Protein AF-A0A0D2DMT3-F1 (afdb_monomer_lite)

pLDDT: mean 87.07, std 17.33, range [39.84, 98.75]

Radius of gyration: 31.36 Å; chains: 1; bounding box: 71×50×66 Å

InterPro domains:
  IPR000701 Succinate dehydrogenase/fumarate reductase type B, transmembrane subunit [PF01127] (57-179)
  IPR014314 Succinate dehydrogenase, cytochrome b556 subunit [PTHR10978] (39-181)
  IPR014314 Succinate dehydrogenase, cytochrome b556 subunit [TIGR02970] (60-182)
  IPR014314 Succinate dehydrogenase, cytochrome b556 subunit [cd03499] (61-182)
  IPR018495 Succinate dehydrogenase, cytochrome b subunit, conserved site [PS01000] (61-85)
  IPR018495 Succinate dehydrogenase, cytochrome b subunit, conserved site [PS01001] (141-154)
  IPR034804 Fumarate reductase/succinate dehydrogenase, transmembrane subunit [G3DSA:1.20.1300.10] (43-183)
  IPR034804 Fumarate reductase/succinate dehydrogenase, transmembrane subunit [SSF81343] (56-181)

Secondary structure (DSSP, 8-state):
-----------------HHHHHHHHHHHHTT---PPPPP--PPP--HHHHHHHHHHHHHTSPPPP-TTTSPP-HHHHHHHHHHHHHHHHHHHHHHHHHHHHHHHHHT---SHHHHHHHHHTS-HHHHHHHHHHHHHHHHHHHHHHHHHHHHHTT-S-SHHHHHHHHHHHHHHHHHHHHHHHH-

Organism: NCBI:txid215243

Sequence (183 aa):
MTSLSCLPPLHHAPSLHGDDYLLLSERAHANLPCSPRPAATTTSMTPAAGDEILAAQRRHRPVAPHLSIYRPQITWYMSMFHRITGATLSVGVYAFGAAYLIAPMLGWHLESATLAASFASLPIFAKISLKTLAAYPFTYHCWNGIRHLVWDTGAAMTNKQVIVTGWTTIGLATVSALALVFM

Foldseek 3Di:
DDDPPPDDDPDDDDDDDPVVVVVVVVVVPPDDPPPPDPDPDDDDDDPVVVVVVVVVVVVPDDDDDDPVPDDDDLQVVLVVLLVVLVVVVVCVVVVLVVCVVCCVVVVHDPDPVVVVVVLVPDDPVVLLVVLLVVQLSVQLNVLVVVVVVCVVVVPQPDPVSSRVSSVVSNVRSVVRSVVSSVD

Structure (mmCIF, N/CA/C/O backbone):
data_AF-A0A0D2DMT3-F1
#
_entry.id   AF-A0A0D2DMT3-F1
#
loop_
_atom_site.group_PDB
_atom_site.id
_atom_site.type_symbol
_atom_site.label_atom_id
_atom_site.label_alt_id
_atom_site.label_comp_id
_atom_site.label_asym_id
_atom_site.label_entity_id
_atom_site.label_seq_id
_atom_site.pdbx_PDB_ins_code
_atom_site.Cartn_x
_atom_site.Cartn_y
_atom_site.Cartn_z
_atom_site.occupancy
_atom_site.B_iso_or_equiv
_atom_site.auth_seq_id
_atom_site.auth_comp_id
_atom_site.auth_asym_id
_atom_site.auth_atom_id
_atom_site.pdbx_PDB_model_num
ATOM 1 N N . MET A 1 1 ? -34.600 -20.159 14.397 1.00 41.81 1 MET A N 1
ATOM 2 C CA . MET A 1 1 ? -35.939 -19.544 14.489 1.00 41.81 1 MET A CA 1
ATOM 3 C C . MET A 1 1 ? -36.270 -19.415 15.961 1.00 41.81 1 MET A C 1
ATOM 5 O O . MET A 1 1 ? -36.724 -20.375 16.564 1.00 41.81 1 MET A O 1
ATOM 9 N N . THR A 1 2 ? -35.944 -18.275 16.560 1.00 42.12 2 THR A N 1
ATOM 10 C CA . THR A 1 2 ? -36.241 -17.996 17.968 1.00 42.12 2 THR A CA 1
ATOM 11 C C . THR A 1 2 ? -37.047 -16.711 17.991 1.00 42.12 2 THR A C 1
ATOM 13 O O . THR A 1 2 ? -36.629 -15.702 17.431 1.00 42.12 2 THR A O 1
ATOM 16 N N . SER A 1 3 ? -38.244 -16.841 18.547 1.00 39.84 3 SER A N 1
ATOM 17 C CA . SER A 1 3 ? -39.305 -15.853 18.707 1.00 39.84 3 SER A CA 1
ATOM 18 C C . SER A 1 3 ? -38.802 -14.434 19.022 1.00 39.84 3 SER A C 1
ATOM 20 O O . SER A 1 3 ? -38.267 -14.176 20.097 1.00 39.84 3 SER A O 1
ATOM 22 N N . LEU A 1 4 ? -39.004 -13.515 18.075 1.00 47.34 4 LEU A N 1
ATOM 23 C CA . LEU A 1 4 ? -38.896 -12.056 18.224 1.00 47.34 4 LEU A CA 1
ATOM 24 C C . LEU A 1 4 ? -40.283 -11.459 18.551 1.00 47.34 4 LEU A C 1
ATOM 26 O O . LEU A 1 4 ? -40.687 -10.455 17.975 1.00 47.34 4 LEU A O 1
ATOM 30 N N . SER A 1 5 ? -41.064 -12.095 19.425 1.00 48.34 5 SER A N 1
ATOM 31 C CA . SER A 1 5 ? -42.486 -11.745 19.598 1.00 48.34 5 SER A CA 1
ATOM 32 C C . SER A 1 5 ? -42.794 -10.682 20.661 1.00 48.34 5 SER A C 1
ATOM 34 O O . SER A 1 5 ? -43.965 -10.479 20.956 1.00 48.34 5 SER A O 1
ATOM 36 N N . CYS A 1 6 ? -41.808 -9.975 21.223 1.00 47.16 6 CYS A N 1
ATOM 37 C CA . CYS A 1 6 ? -42.068 -8.983 22.281 1.00 47.16 6 CYS A CA 1
ATOM 38 C C . CYS A 1 6 ? -41.445 -7.603 22.022 1.00 47.16 6 CYS A C 1
ATOM 40 O O . CYS A 1 6 ? -40.891 -7.005 22.941 1.00 47.16 6 CYS A O 1
ATOM 42 N N . LEU A 1 7 ? -41.539 -7.068 20.800 1.00 44.25 7 LEU A N 1
ATOM 43 C CA . LEU A 1 7 ? -41.494 -5.611 20.626 1.00 44.25 7 LEU A CA 1
ATOM 44 C C . LEU A 1 7 ? -42.853 -5.129 20.105 1.00 44.25 7 LEU A C 1
ATOM 46 O O . LEU A 1 7 ? -43.261 -5.565 19.027 1.00 44.25 7 LEU A O 1
ATOM 50 N N . PRO A 1 8 ? -43.568 -4.258 20.842 1.00 43.16 8 PRO A N 1
ATOM 51 C CA . PRO A 1 8 ? -44.788 -3.662 20.324 1.00 43.16 8 PRO A CA 1
ATOM 52 C C . PRO A 1 8 ? -44.451 -2.745 19.134 1.00 43.16 8 PRO A C 1
ATOM 54 O O . PRO A 1 8 ? -43.378 -2.132 19.111 1.00 43.16 8 PRO A O 1
ATOM 57 N N . PRO A 1 9 ? -45.340 -2.642 18.131 1.00 46.09 9 PRO A N 1
ATOM 58 C CA . PRO A 1 9 ? -45.128 -1.759 16.995 1.00 46.09 9 PRO A CA 1
ATOM 59 C C . PRO A 1 9 ? -45.158 -0.299 17.461 1.00 46.09 9 PRO A C 1
ATOM 61 O O . PRO A 1 9 ? -46.079 0.121 18.161 1.00 46.09 9 PRO A O 1
ATOM 64 N N . LEU A 1 10 ? -44.151 0.480 17.054 1.00 50.88 10 LEU A N 1
ATOM 65 C CA . LEU A 1 10 ? -44.095 1.931 17.244 1.00 50.88 10 LEU A CA 1
ATOM 66 C C . LEU A 1 10 ? -45.154 2.602 16.357 1.00 50.88 10 LEU A C 1
ATOM 68 O O . LEU A 1 10 ? -44.849 3.124 15.287 1.00 50.88 10 LEU A O 1
ATOM 72 N N . HIS A 1 11 ? -46.413 2.573 16.787 1.00 49.72 11 HIS A N 1
ATOM 73 C CA . HIS A 1 11 ? -47.417 3.505 16.291 1.00 49.72 11 HIS A CA 1
ATOM 74 C C . HIS A 1 11 ? -47.300 4.820 17.065 1.00 49.72 11 HIS A C 1
ATOM 76 O O . HIS A 1 11 ? -47.115 4.817 18.280 1.00 49.72 11 HIS A O 1
ATOM 82 N N . HIS A 1 12 ? -47.368 5.926 16.319 1.00 51.44 12 HIS A N 1
ATOM 83 C CA . HIS A 1 12 ? -47.364 7.314 16.783 1.00 51.44 12 HIS A CA 1
ATOM 84 C C . HIS A 1 12 ? -47.944 7.481 18.194 1.00 51.44 12 HIS A C 1
ATOM 86 O O . HIS A 1 12 ? -49.139 7.287 18.399 1.00 51.44 12 HIS A O 1
ATOM 92 N N . ALA A 1 13 ? -47.094 7.871 19.146 1.00 50.31 13 ALA A N 1
ATOM 93 C CA . ALA A 1 13 ? -47.520 8.214 20.494 1.00 50.31 13 ALA A CA 1
ATOM 94 C C . ALA A 1 13 ? -48.349 9.514 20.449 1.00 50.31 13 ALA A C 1
ATOM 96 O O . ALA A 1 13 ? -47.816 10.546 20.028 1.00 50.31 13 ALA A O 1
ATOM 97 N N . PRO A 1 14 ? -49.633 9.504 20.847 1.00 56.00 14 PRO A N 1
ATOM 98 C CA . PRO A 1 14 ? -50.363 10.740 21.087 1.00 56.00 14 PRO A CA 1
ATOM 99 C C . PRO A 1 14 ? -49.778 11.443 22.321 1.00 56.00 14 PRO A C 1
ATOM 101 O O . PRO A 1 14 ? -49.336 10.791 23.268 1.00 56.00 14 PRO A O 1
ATOM 104 N N . SER A 1 15 ? -49.751 12.779 22.312 1.00 60.00 15 SER A N 1
ATOM 105 C CA . SER A 1 15 ? -49.254 13.588 23.430 1.00 60.00 15 SER A CA 1
ATOM 106 C C . SER A 1 15 ? -50.220 13.511 24.618 1.00 60.00 15 SER A C 1
ATOM 108 O O . SER A 1 15 ? -51.117 14.343 24.753 1.00 60.00 15 SER A O 1
ATOM 110 N N . LEU A 1 16 ? -50.069 12.487 25.454 1.00 56.19 16 LEU A N 1
ATOM 111 C CA . LEU A 1 16 ? -50.825 12.339 26.697 1.00 56.19 16 LEU A CA 1
ATOM 112 C C . LEU A 1 16 ? -50.126 13.072 27.850 1.00 56.19 16 LEU A C 1
ATOM 114 O O . LEU A 1 16 ? -48.903 13.241 27.845 1.00 56.19 16 LEU A O 1
ATOM 118 N N . HIS A 1 17 ? -50.920 13.564 28.801 1.00 63.59 17 HIS A N 1
ATOM 119 C CA . HIS A 1 17 ? -50.466 14.319 29.970 1.00 63.59 17 HIS A CA 1
ATOM 120 C C . HIS A 1 17 ? -49.805 13.371 30.988 1.00 63.59 17 HIS A C 1
ATOM 122 O O . HIS A 1 17 ? -50.103 12.179 31.010 1.00 63.59 17 HIS A O 1
ATOM 128 N N . GLY A 1 18 ? -48.886 13.880 31.816 1.00 58.66 18 GLY A N 1
ATOM 129 C CA . GLY A 1 18 ? -48.026 13.075 32.704 1.00 58.66 18 GLY A CA 1
ATOM 130 C C . GLY A 1 18 ? -48.764 12.077 33.609 1.00 58.66 18 GLY A C 1
ATOM 131 O O . GLY A 1 18 ? -48.237 11.000 33.886 1.00 58.66 18 GLY A O 1
ATOM 132 N N . ASP A 1 19 ? -49.999 12.396 33.993 1.00 61.38 19 ASP A N 1
ATOM 133 C CA . ASP A 1 19 ? -50.818 11.584 34.898 1.00 61.38 19 ASP A CA 1
ATOM 134 C C . ASP A 1 19 ? -51.394 10.321 34.228 1.00 61.38 19 ASP A C 1
ATOM 136 O O . ASP A 1 19 ? -51.593 9.298 34.888 1.00 61.38 19 ASP A O 1
ATOM 140 N N . ASP A 1 20 ? -51.570 10.332 32.901 1.00 58.78 20 ASP A N 1
ATOM 141 C CA . ASP A 1 20 ? -52.062 9.172 32.145 1.00 58.78 20 ASP A CA 1
ATOM 142 C C . ASP A 1 20 ? -50.999 8.065 32.042 1.00 58.78 20 ASP A C 1
ATOM 144 O O . ASP A 1 20 ? -51.325 6.874 32.017 1.00 58.78 20 ASP A O 1
ATOM 148 N N . TYR A 1 21 ? -49.711 8.435 32.033 1.00 58.09 21 TYR A N 1
ATOM 149 C CA . TYR A 1 21 ? -48.604 7.473 32.003 1.00 58.09 21 TYR A CA 1
ATOM 150 C C . TYR A 1 21 ? -48.497 6.669 33.297 1.00 58.09 21 TYR A C 1
ATOM 152 O O . TYR A 1 21 ? -48.183 5.479 33.250 1.00 58.09 21 TYR A O 1
ATOM 160 N N . LEU A 1 22 ? -48.772 7.294 34.444 1.00 57.66 22 LEU A N 1
ATOM 161 C CA . LEU A 1 22 ? -48.737 6.619 35.742 1.00 57.66 22 LEU A CA 1
ATOM 162 C C . LEU A 1 22 ? -49.863 5.586 35.854 1.00 57.66 22 LEU A C 1
ATOM 164 O O . LEU A 1 22 ? -49.600 4.439 36.213 1.00 57.66 22 LEU A O 1
ATOM 168 N N . LEU A 1 23 ? -51.078 5.936 35.423 1.00 57.34 23 LEU A N 1
ATOM 169 C CA . LEU A 1 23 ? -52.218 5.013 35.442 1.00 57.34 23 LEU A CA 1
ATOM 170 C C . LEU A 1 23 ? -52.086 3.865 34.427 1.00 57.34 23 LEU A C 1
ATOM 172 O O . LEU A 1 23 ? -52.513 2.740 34.706 1.00 57.34 23 LEU A O 1
ATOM 176 N N . LEU A 1 24 ? -51.488 4.111 33.256 1.00 57.09 24 LEU A N 1
ATOM 177 C CA . LEU A 1 24 ? -51.194 3.060 32.273 1.00 57.09 24 LEU A CA 1
ATOM 178 C C . LEU A 1 24 ? -50.046 2.146 32.729 1.00 57.09 24 LEU A C 1
ATOM 180 O O . LEU A 1 24 ? -50.116 0.937 32.509 1.00 57.09 24 LEU A O 1
ATOM 184 N N . SER A 1 25 ? -49.039 2.698 33.410 1.00 57.28 25 SER A N 1
ATOM 185 C CA . SER A 1 25 ? -47.954 1.940 34.044 1.00 57.28 25 SER A CA 1
ATOM 186 C C . SER A 1 25 ? -48.487 1.017 35.148 1.00 57.28 25 SER A C 1
ATOM 188 O O . SER A 1 25 ? -48.267 -0.195 35.097 1.00 57.28 25 SER A O 1
ATOM 190 N N . GLU A 1 26 ? -49.290 1.533 36.086 1.00 54.41 26 GLU A N 1
ATOM 191 C CA . GLU A 1 26 ? -49.873 0.722 37.169 1.00 54.41 26 GLU A CA 1
ATOM 192 C C . GLU A 1 26 ? -50.773 -0.408 36.647 1.00 54.41 26 GLU A C 1
ATOM 194 O O . GLU A 1 26 ? -50.725 -1.531 37.156 1.00 54.41 26 GLU A O 1
ATOM 199 N N . ARG A 1 27 ? -51.547 -0.163 35.582 1.00 52.78 27 ARG A N 1
ATOM 200 C CA . ARG A 1 27 ? -52.404 -1.193 34.966 1.00 52.78 27 ARG A CA 1
ATOM 201 C C . ARG A 1 27 ? -51.627 -2.221 34.141 1.00 52.78 27 ARG A C 1
ATOM 203 O O . ARG A 1 27 ? -52.062 -3.370 34.066 1.00 52.78 27 ARG A O 1
ATOM 210 N N . ALA A 1 28 ? -50.489 -1.850 33.553 1.00 54.94 28 ALA A N 1
ATOM 211 C CA . ALA A 1 28 ? -49.643 -2.770 32.790 1.00 54.94 28 ALA A CA 1
ATOM 212 C C . ALA A 1 28 ? -48.850 -3.735 33.691 1.00 54.94 28 ALA A C 1
ATOM 214 O O . ALA A 1 28 ? -48.587 -4.871 33.294 1.00 54.94 28 ALA A O 1
ATOM 215 N N . HIS A 1 29 ? -48.510 -3.321 34.914 1.00 52.75 29 HIS A N 1
ATOM 216 C CA . HIS A 1 29 ? -47.759 -4.151 35.860 1.00 52.75 29 HIS A CA 1
ATOM 217 C C . HIS A 1 29 ? -48.632 -5.081 36.718 1.00 52.75 29 HIS A C 1
ATOM 219 O O . HIS A 1 29 ? -48.124 -6.080 37.226 1.00 52.75 29 HIS A O 1
ATOM 225 N N . ALA A 1 30 ? -49.936 -4.814 36.843 1.00 56.84 30 ALA A N 1
ATOM 226 C CA . ALA A 1 30 ? -50.829 -5.585 37.713 1.00 56.84 30 ALA A CA 1
ATOM 227 C C . ALA A 1 30 ? -51.198 -6.993 37.192 1.00 56.84 30 ALA A C 1
ATOM 229 O O . ALA A 1 30 ? -51.668 -7.814 37.973 1.00 56.84 30 ALA A O 1
ATOM 230 N N . ASN A 1 31 ? -50.989 -7.296 35.902 1.00 55.22 31 ASN A N 1
ATOM 231 C CA . ASN A 1 31 ? -51.505 -8.523 35.268 1.00 55.22 31 ASN A CA 1
ATOM 232 C C . ASN A 1 31 ? -50.498 -9.272 34.380 1.00 55.22 31 ASN A C 1
ATOM 234 O O . ASN A 1 31 ? -50.903 -10.090 33.554 1.00 55.22 31 ASN A O 1
ATOM 238 N N . LEU A 1 32 ? -49.192 -9.038 34.523 1.00 62.69 32 LEU A N 1
ATOM 239 C CA . LEU A 1 32 ? -48.206 -9.888 33.854 1.00 62.69 32 LEU A CA 1
ATOM 240 C C . LEU A 1 32 ? -48.035 -11.173 34.677 1.00 62.69 32 LEU A C 1
ATOM 242 O O . LEU A 1 32 ? -47.477 -11.102 35.774 1.00 62.69 32 LEU A O 1
ATOM 246 N N . PRO A 1 33 ? -48.493 -12.349 34.200 1.00 61.25 33 PRO A N 1
ATOM 247 C CA . PRO A 1 33 ? -48.205 -13.592 34.892 1.00 61.25 33 PRO A CA 1
ATOM 248 C C . PRO A 1 33 ? -46.686 -13.755 34.941 1.00 61.25 33 PRO A C 1
ATOM 250 O O . PRO A 1 33 ? -46.023 -13.890 33.910 1.00 61.25 33 PRO A O 1
ATOM 253 N N . CYS A 1 34 ? -46.121 -13.720 36.148 1.00 61.53 34 CYS A N 1
ATOM 254 C CA . CYS A 1 34 ? -44.750 -14.141 36.384 1.00 61.53 34 CYS A CA 1
ATOM 255 C C . CYS A 1 34 ? -44.695 -15.632 36.048 1.00 61.53 34 CYS A C 1
ATOM 257 O O . CYS A 1 34 ? -45.046 -16.474 36.872 1.00 61.53 34 CYS A O 1
ATOM 259 N N . SER A 1 35 ? -44.349 -15.964 34.803 1.00 67.44 35 SER A N 1
ATOM 260 C CA . SER A 1 35 ? -44.135 -17.351 34.408 1.00 67.44 35 SER A CA 1
ATOM 261 C C . SER A 1 35 ? -43.009 -17.888 35.290 1.00 67.44 35 SER A C 1
ATOM 263 O O . SER A 1 35 ? -41.890 -17.368 35.189 1.00 67.44 35 SER A O 1
ATOM 265 N N . PRO A 1 36 ? -43.254 -18.892 36.153 1.00 64.38 36 PRO A N 1
ATOM 266 C CA . PRO A 1 36 ? -42.197 -19.467 36.963 1.00 64.38 36 PRO A CA 1
ATOM 267 C C . PRO A 1 36 ? -41.127 -19.980 36.006 1.00 64.38 36 PRO A C 1
ATOM 269 O O . PRO A 1 36 ? -41.390 -20.810 35.133 1.00 64.38 36 PRO A O 1
ATOM 272 N N . ARG A 1 37 ? -39.922 -19.414 36.108 1.00 65.19 37 ARG A N 1
ATOM 273 C CA . ARG A 1 37 ? -38.776 -19.895 35.343 1.00 65.19 37 ARG A CA 1
ATOM 274 C C . ARG A 1 37 ? -38.575 -21.352 35.776 1.00 65.19 37 ARG A C 1
ATOM 276 O O . ARG A 1 37 ? -38.425 -21.570 36.980 1.00 65.19 37 ARG A O 1
ATOM 283 N N . PRO A 1 38 ? -38.609 -22.339 34.861 1.00 69.75 38 PRO A N 1
ATOM 284 C CA . PRO A 1 38 ? -38.388 -23.725 35.240 1.00 69.75 38 PRO A CA 1
ATOM 285 C C . PRO A 1 38 ? -37.076 -23.805 36.016 1.00 69.75 38 PRO A C 1
ATOM 287 O O . PRO A 1 38 ? -36.069 -23.239 35.576 1.00 69.75 38 PRO A O 1
ATOM 290 N N . ALA A 1 39 ? -37.102 -24.440 37.188 1.00 71.75 39 ALA A N 1
ATOM 291 C CA . ALA A 1 39 ? -35.897 -24.649 37.972 1.00 71.75 39 ALA A CA 1
ATOM 292 C C . ALA A 1 39 ? -34.877 -25.367 37.081 1.00 71.75 39 ALA A C 1
ATOM 294 O O . ALA A 1 39 ? -35.171 -26.425 36.526 1.00 71.75 39 ALA A O 1
ATOM 295 N N . ALA A 1 40 ? -33.709 -24.754 36.883 1.00 74.00 40 ALA A N 1
ATOM 296 C CA . ALA A 1 40 ? -32.668 -25.331 36.051 1.00 74.00 40 ALA A CA 1
ATOM 297 C C . ALA A 1 40 ? -32.185 -26.630 36.708 1.00 74.00 40 ALA A C 1
ATOM 299 O O . ALA A 1 40 ? -31.488 -26.599 37.720 1.00 74.00 40 ALA A O 1
ATOM 300 N N . THR A 1 41 ? -32.590 -27.773 36.158 1.00 77.56 41 THR A N 1
ATOM 301 C CA . THR A 1 41 ? -32.113 -29.081 36.604 1.00 77.56 41 THR A CA 1
ATOM 302 C C . THR A 1 41 ? -30.650 -29.221 36.202 1.00 77.56 41 THR A C 1
ATOM 304 O O . THR A 1 41 ? -30.328 -29.284 35.016 1.00 77.56 41 THR A O 1
ATOM 307 N N . THR A 1 42 ? -29.752 -29.241 37.183 1.00 74.81 42 THR A N 1
ATOM 308 C CA . THR A 1 42 ? -28.329 -29.484 36.954 1.00 74.81 42 THR A CA 1
ATOM 309 C C . THR A 1 42 ? -28.057 -30.980 37.044 1.00 74.81 42 THR A C 1
ATOM 311 O O . THR A 1 42 ? -28.304 -31.621 38.063 1.00 74.81 42 THR A O 1
ATOM 314 N N . THR A 1 43 ? -27.557 -31.566 35.960 1.00 78.50 43 THR A N 1
ATOM 315 C CA . THR A 1 43 ? -27.050 -32.942 35.968 1.00 78.50 43 THR A CA 1
ATOM 316 C C . THR A 1 43 ? -25.551 -32.896 36.235 1.00 78.50 43 THR A C 1
ATOM 318 O O . THR A 1 43 ? -24.827 -32.171 35.554 1.00 78.50 43 THR A O 1
ATOM 321 N N . SER A 1 44 ? -25.061 -33.652 37.220 1.00 81.62 44 SER A N 1
ATOM 322 C CA . SER A 1 44 ? -23.619 -33.814 37.422 1.00 81.62 44 SER A CA 1
ATOM 323 C C . SER A 1 44 ? -23.032 -34.596 36.247 1.00 81.62 44 SER A C 1
ATOM 325 O O . SER A 1 44 ? -23.439 -35.730 35.996 1.00 81.62 44 SER A O 1
ATOM 327 N N . MET A 1 45 ? -22.081 -34.003 35.533 1.00 83.81 45 MET A N 1
ATOM 328 C CA . MET A 1 45 ? -21.392 -34.626 34.400 1.00 83.81 45 MET A CA 1
ATOM 329 C C . MET A 1 45 ? -19.885 -34.542 34.627 1.00 83.81 45 MET A C 1
ATOM 331 O O . MET A 1 45 ? -19.402 -33.658 35.335 1.00 83.81 45 MET A O 1
ATOM 335 N N . THR A 1 46 ? -19.127 -35.438 34.002 1.00 92.31 46 THR A N 1
ATOM 336 C CA . THR A 1 46 ? -17.666 -35.308 33.961 1.00 92.31 46 THR A CA 1
ATOM 337 C C . THR A 1 46 ? -17.272 -34.043 33.184 1.00 92.31 46 THR A C 1
ATOM 339 O O . THR A 1 46 ? -17.939 -33.747 32.188 1.00 92.31 46 THR A O 1
ATOM 342 N N . PRO A 1 47 ? -16.177 -33.347 33.541 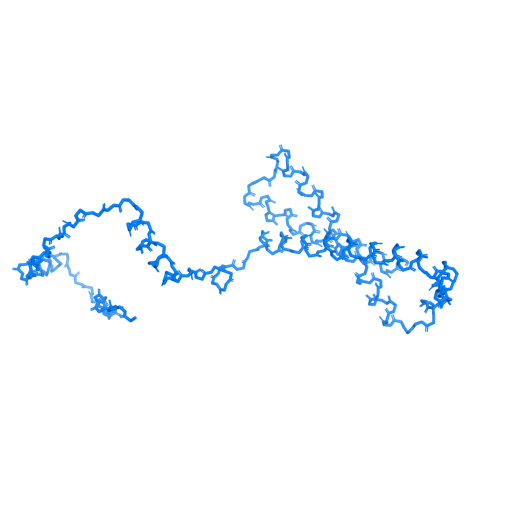1.00 90.25 47 PRO A N 1
ATOM 343 C CA . PRO A 1 47 ? -15.727 -32.146 32.829 1.00 90.25 47 PRO A CA 1
ATOM 344 C C . PRO A 1 47 ? -15.602 -32.334 31.307 1.00 90.25 47 PRO A C 1
ATOM 346 O O . PRO A 1 47 ? -16.085 -31.503 30.546 1.00 90.25 47 PRO A O 1
ATOM 349 N N . ALA A 1 48 ? -15.079 -33.485 30.866 1.00 92.00 48 ALA A N 1
ATOM 350 C CA . ALA A 1 48 ? -14.921 -33.814 29.447 1.00 92.00 48 ALA A CA 1
ATOM 351 C C . ALA A 1 48 ? -16.254 -33.846 28.670 1.00 92.00 48 ALA A C 1
ATOM 353 O O . ALA A 1 48 ? -16.343 -33.318 27.564 1.00 92.00 48 ALA A O 1
ATOM 354 N N . ALA A 1 49 ? -17.309 -34.413 29.263 1.00 89.69 49 ALA A N 1
ATOM 355 C CA . ALA A 1 49 ? -18.646 -34.438 28.662 1.00 89.69 49 ALA A CA 1
ATOM 356 C C . ALA A 1 49 ? -19.267 -33.031 28.582 1.00 89.69 49 ALA A C 1
ATOM 358 O O . ALA A 1 49 ? -19.951 -32.698 27.614 1.00 89.69 49 ALA A O 1
ATOM 359 N N . GLY A 1 50 ? -18.999 -32.180 29.579 1.00 90.00 50 GLY A N 1
ATOM 360 C CA . GLY A 1 50 ? -19.395 -30.771 29.544 1.00 90.00 50 GLY A CA 1
ATOM 361 C C . GLY A 1 50 ? -18.720 -30.010 28.400 1.00 90.00 50 GLY A C 1
ATOM 362 O O . GLY A 1 50 ? -19.388 -29.279 27.664 1.00 90.00 50 GLY A O 1
ATOM 363 N N . ASP A 1 51 ? -17.420 -30.223 28.198 1.00 93.44 51 ASP A N 1
ATOM 364 C CA . ASP A 1 51 ? -16.654 -29.574 27.130 1.00 93.44 51 ASP A CA 1
ATOM 365 C C . ASP A 1 51 ? -17.141 -29.963 25.732 1.00 93.44 51 ASP A C 1
ATOM 367 O O . ASP A 1 51 ? -17.233 -29.101 24.850 1.00 93.44 51 ASP A O 1
ATOM 371 N N . GLU A 1 52 ? -17.519 -31.227 25.533 1.00 94.44 52 GLU A N 1
ATOM 372 C CA . GLU A 1 52 ? -18.092 -31.707 24.274 1.00 94.44 52 GLU A CA 1
ATOM 373 C C . GLU A 1 52 ? -19.416 -31.000 23.943 1.00 94.44 52 GLU A C 1
ATOM 375 O O . GLU A 1 52 ? -19.600 -30.509 22.824 1.00 94.44 52 GLU A O 1
ATOM 380 N N . ILE A 1 53 ? -20.307 -30.855 24.929 1.00 91.56 53 ILE A N 1
ATOM 381 C CA . ILE A 1 53 ? -21.580 -30.135 24.771 1.00 91.56 53 ILE A CA 1
ATOM 382 C C . ILE A 1 53 ? -21.322 -28.665 24.433 1.00 91.56 53 ILE A C 1
ATOM 384 O O . ILE A 1 53 ? -21.934 -28.117 23.511 1.00 91.56 53 ILE A O 1
ATOM 388 N N . LEU A 1 54 ? -20.394 -28.014 25.137 1.00 92.81 54 LEU A N 1
ATOM 389 C CA . LEU A 1 54 ? -20.043 -26.621 24.866 1.00 92.81 54 LEU A CA 1
ATOM 390 C C . LEU A 1 54 ? -19.426 -26.458 23.471 1.00 92.81 54 LEU A C 1
ATOM 392 O O . LEU A 1 54 ? -19.724 -25.483 22.777 1.00 92.81 54 LEU A O 1
ATOM 396 N N . ALA A 1 55 ? -18.590 -27.398 23.026 1.00 94.69 55 ALA A N 1
ATOM 397 C CA . ALA A 1 55 ? -18.042 -27.407 21.674 1.00 94.69 55 ALA A CA 1
ATOM 398 C C . ALA A 1 55 ? -19.148 -27.576 20.619 1.00 94.69 55 ALA A C 1
ATOM 400 O O . ALA A 1 55 ? -19.185 -26.806 19.656 1.00 94.69 55 ALA A O 1
ATOM 401 N N . ALA A 1 56 ? -20.085 -28.506 20.827 1.00 94.50 56 ALA A N 1
ATOM 402 C CA . ALA A 1 56 ? -21.241 -28.699 19.953 1.00 94.50 56 ALA A CA 1
ATOM 403 C C . ALA A 1 56 ? -22.102 -27.427 19.868 1.00 94.50 56 ALA A C 1
ATOM 405 O O . ALA A 1 56 ? -22.431 -26.966 18.776 1.00 94.50 56 ALA A O 1
ATOM 406 N N . GLN A 1 57 ? -22.377 -26.781 21.003 1.00 95.06 57 GLN A N 1
ATOM 407 C CA . GLN A 1 57 ? -23.113 -25.517 21.047 1.00 95.06 57 GLN A CA 1
ATOM 408 C C . GLN A 1 57 ? -22.373 -24.375 20.338 1.00 95.06 57 GLN A C 1
ATOM 410 O O . GLN A 1 57 ? -23.008 -23.585 19.639 1.00 95.06 57 GLN A O 1
ATOM 415 N N . ARG A 1 58 ? -21.043 -24.267 20.485 1.00 95.06 58 ARG A N 1
ATOM 416 C CA . ARG A 1 58 ? -20.236 -23.221 19.824 1.00 95.06 58 ARG A CA 1
ATOM 417 C C . ARG A 1 58 ? -20.279 -23.332 18.299 1.00 95.06 58 ARG A C 1
ATOM 419 O O . ARG A 1 58 ? -20.302 -22.294 17.647 1.00 95.06 58 ARG A O 1
ATOM 426 N N . ARG A 1 59 ? -20.370 -24.544 17.735 1.00 93.69 59 ARG A N 1
ATOM 427 C CA . ARG A 1 59 ? -20.507 -24.746 16.276 1.00 93.69 59 ARG A CA 1
ATOM 428 C C . ARG A 1 59 ? -21.814 -24.186 15.707 1.00 93.69 59 ARG A C 1
ATOM 430 O O . ARG A 1 59 ? -21.846 -23.797 14.547 1.00 93.69 59 ARG A O 1
ATOM 437 N N . HIS A 1 60 ? -22.876 -24.130 16.511 1.00 95.75 60 HIS A N 1
ATOM 438 C CA . HIS A 1 60 ? -24.181 -23.608 16.091 1.00 95.75 60 HIS A CA 1
ATOM 439 C C . HIS A 1 60 ? -24.357 -22.105 16.341 1.00 95.75 60 HIS A C 1
ATOM 441 O O . HIS A 1 60 ? -25.389 -21.544 15.968 1.00 95.75 60 HIS A O 1
ATOM 447 N N . ARG A 1 61 ? -23.385 -21.432 16.972 1.00 95.69 61 ARG A N 1
ATOM 448 C CA . ARG A 1 61 ? -23.463 -19.985 17.192 1.00 95.69 61 ARG A CA 1
ATOM 449 C C . ARG A 1 61 ? -23.109 -19.254 15.895 1.00 95.69 61 ARG A C 1
ATOM 451 O O . ARG A 1 61 ? -21.987 -19.412 15.416 1.00 95.69 61 ARG A O 1
ATOM 458 N N . PRO A 1 62 ? -24.020 -18.443 15.331 1.00 95.56 62 PRO A N 1
ATOM 459 C CA . PRO A 1 62 ? -23.689 -17.650 14.160 1.00 95.56 62 PRO A CA 1
ATOM 460 C C . PRO A 1 62 ? -22.651 -16.587 14.527 1.00 95.56 62 PRO A C 1
ATOM 462 O O . PRO A 1 62 ? -22.694 -15.998 15.610 1.00 95.56 62 PRO A O 1
ATOM 465 N N . VAL A 1 63 ? -21.730 -16.321 13.604 1.00 95.00 63 VAL A N 1
ATOM 466 C CA . VAL A 1 63 ? -20.818 -15.181 13.709 1.00 95.00 63 VAL A CA 1
ATOM 467 C C . VAL A 1 63 ? -21.612 -13.921 13.381 1.00 95.00 63 VAL A C 1
ATOM 469 O O . VAL A 1 63 ? -22.280 -13.857 12.348 1.00 95.00 63 VAL A O 1
ATOM 472 N N . ALA A 1 64 ? -21.570 -12.924 14.267 1.00 96.31 64 ALA A N 1
ATOM 473 C CA . ALA A 1 64 ? -22.216 -11.645 14.006 1.00 96.31 64 ALA A CA 1
ATOM 474 C C . ALA A 1 64 ? -21.614 -10.996 12.743 1.00 96.31 64 ALA A C 1
ATOM 476 O O . ALA A 1 64 ? -20.393 -11.049 12.556 1.00 96.31 64 ALA A O 1
ATOM 477 N N . PRO A 1 65 ? -22.432 -10.375 11.874 1.00 96.62 65 PRO A N 1
ATOM 478 C CA . PRO A 1 65 ? -21.911 -9.688 10.701 1.00 96.62 65 PRO A CA 1
ATOM 479 C C . PRO A 1 65 ? -20.984 -8.545 11.136 1.00 96.62 65 PRO A C 1
ATOM 481 O O . PRO A 1 65 ? -21.282 -7.824 12.085 1.00 96.62 65 PRO A O 1
ATOM 484 N N . HIS A 1 66 ? -19.854 -8.379 10.448 1.00 95.19 66 HIS A N 1
ATOM 485 C CA . HIS A 1 66 ? -18.858 -7.351 10.767 1.00 95.19 66 HIS A CA 1
ATOM 486 C C . HIS A 1 66 ? -18.602 -6.446 9.559 1.00 95.19 66 HIS A C 1
ATOM 488 O O . HIS A 1 66 ? -19.122 -5.339 9.504 1.00 95.19 66 HIS A O 1
ATOM 494 N N . LEU A 1 67 ? -17.877 -6.918 8.541 1.00 95.25 67 LEU A N 1
ATOM 495 C CA . LEU A 1 67 ? -17.484 -6.097 7.387 1.00 95.25 67 LEU A CA 1
ATOM 496 C C . LEU A 1 67 ? -18.677 -5.670 6.525 1.00 95.25 67 LEU A C 1
ATOM 498 O O . LEU A 1 67 ? -18.644 -4.596 5.938 1.00 95.25 67 LEU A O 1
ATOM 502 N N . SER A 1 68 ? -19.733 -6.486 6.470 1.00 96.12 68 SER A N 1
ATOM 503 C CA . SER A 1 68 ? -20.927 -6.205 5.667 1.00 96.12 68 SER A CA 1
ATOM 504 C C . SER A 1 68 ? -21.823 -5.111 6.249 1.00 96.12 68 SER A C 1
ATOM 506 O O . SER A 1 68 ? -22.617 -4.536 5.513 1.00 96.12 68 SER A O 1
ATOM 508 N N . ILE A 1 69 ? -21.713 -4.822 7.550 1.00 97.62 69 ILE A N 1
ATOM 509 C CA . ILE A 1 69 ? -22.559 -3.834 8.237 1.00 97.62 69 ILE A CA 1
ATOM 510 C C . ILE A 1 69 ? -21.769 -2.657 8.817 1.00 97.62 69 ILE A C 1
ATOM 512 O O . ILE A 1 69 ? -22.364 -1.671 9.252 1.00 97.62 69 ILE A O 1
ATOM 516 N N . TYR A 1 70 ? -20.436 -2.744 8.864 1.00 96.75 70 TYR A N 1
ATOM 517 C CA . TYR A 1 70 ? -19.614 -1.701 9.466 1.00 96.75 70 TYR A CA 1
ATOM 518 C C . TYR A 1 70 ? -19.585 -0.447 8.592 1.00 96.75 70 TYR A C 1
ATOM 520 O O . TYR A 1 70 ? -19.431 -0.511 7.372 1.00 96.75 70 TYR A O 1
ATOM 528 N N . ARG A 1 71 ? -19.682 0.727 9.225 1.00 97.38 71 ARG A N 1
ATOM 529 C CA . ARG A 1 71 ? -19.658 2.006 8.512 1.00 97.38 71 ARG A CA 1
ATOM 530 C C . ARG A 1 71 ? -18.314 2.192 7.781 1.00 97.38 71 ARG A C 1
ATOM 532 O O . ARG A 1 71 ? -17.258 2.106 8.416 1.00 97.38 71 ARG A O 1
ATOM 539 N N . PRO A 1 72 ? -18.327 2.538 6.484 1.00 96.50 72 PRO A N 1
ATOM 540 C CA . PRO A 1 72 ? -17.139 2.979 5.762 1.00 96.50 72 PRO A CA 1
ATOM 541 C C . PRO A 1 72 ? -16.404 4.122 6.475 1.00 96.50 72 PRO A C 1
ATOM 543 O O . PRO A 1 72 ? -16.987 5.177 6.733 1.00 96.50 72 PRO A O 1
ATOM 546 N N . GLN A 1 73 ? -15.126 3.918 6.800 1.00 96.69 73 GLN A N 1
ATOM 547 C CA . GLN A 1 73 ? -14.263 4.921 7.431 1.00 96.69 73 GLN A CA 1
ATOM 548 C C . GLN A 1 73 ? -12.874 4.886 6.797 1.00 96.69 73 GLN A C 1
ATOM 550 O O . GLN A 1 73 ? -12.339 3.816 6.508 1.00 96.69 73 GLN A O 1
ATOM 555 N N . ILE A 1 74 ? -12.261 6.060 6.640 1.00 96.44 74 ILE A N 1
ATOM 556 C CA . ILE A 1 74 ? -10.922 6.198 6.050 1.00 96.44 74 ILE A CA 1
ATOM 557 C C . ILE A 1 74 ? -9.857 5.370 6.788 1.00 96.44 74 ILE A C 1
ATOM 559 O O . ILE A 1 74 ? -8.923 4.874 6.168 1.00 96.44 74 ILE A O 1
ATOM 563 N N . THR A 1 75 ? -10.022 5.167 8.095 1.00 95.38 75 THR A N 1
ATOM 564 C CA . THR A 1 75 ? -9.105 4.416 8.963 1.00 95.38 75 THR A CA 1
ATOM 565 C C . THR A 1 75 ? -8.877 2.989 8.473 1.00 95.38 75 THR A C 1
ATOM 567 O O . THR A 1 75 ? -7.752 2.622 8.127 1.00 95.38 75 THR A O 1
ATOM 570 N N . TRP A 1 76 ? -9.939 2.185 8.406 1.00 96.06 76 TRP A N 1
ATOM 571 C CA . TRP A 1 76 ? -9.818 0.773 8.060 1.00 96.06 76 TRP A CA 1
ATOM 572 C C . TRP A 1 76 ? -9.625 0.560 6.558 1.00 96.06 76 TRP A C 1
ATOM 574 O O . TRP A 1 76 ? -8.858 -0.326 6.190 1.00 96.06 76 TRP A O 1
ATOM 584 N N . TYR A 1 77 ? -10.213 1.398 5.692 1.00 97.44 77 TYR A N 1
ATOM 585 C CA . TYR A 1 77 ? -9.957 1.321 4.247 1.00 97.44 77 TYR A CA 1
ATOM 586 C C . TYR A 1 77 ? -8.483 1.548 3.929 1.00 97.44 77 TYR A C 1
ATOM 588 O O . TYR A 1 77 ? -7.883 0.749 3.216 1.00 97.44 77 TYR A O 1
ATOM 596 N N . MET A 1 78 ? -7.873 2.595 4.494 1.00 97.88 78 MET A N 1
ATOM 597 C CA . MET A 1 78 ? -6.447 2.836 4.284 1.00 97.88 78 MET A CA 1
ATOM 598 C C . MET A 1 78 ? -5.587 1.708 4.855 1.00 97.88 78 MET A C 1
ATOM 600 O O . MET A 1 78 ? -4.627 1.290 4.219 1.00 97.88 78 MET A O 1
ATOM 604 N N . SER A 1 79 ? -5.951 1.155 6.014 1.00 97.75 79 SER A N 1
ATOM 605 C CA . SER A 1 79 ? -5.245 -0.012 6.551 1.00 97.75 79 SER A CA 1
ATOM 606 C C . SER A 1 79 ? -5.315 -1.215 5.600 1.00 97.75 79 SER A C 1
ATOM 608 O O . SER A 1 79 ? -4.293 -1.854 5.344 1.00 97.75 79 SER A O 1
ATOM 610 N N . MET A 1 80 ? -6.487 -1.503 5.018 1.00 98.06 80 MET A N 1
ATOM 611 C CA . MET A 1 80 ? -6.627 -2.576 4.028 1.00 98.06 80 MET A CA 1
ATOM 612 C C . MET A 1 80 ? -5.802 -2.301 2.773 1.00 98.06 80 MET A C 1
ATOM 614 O O . MET A 1 80 ? -5.062 -3.181 2.335 1.00 98.06 80 MET A O 1
ATOM 618 N N . PHE A 1 81 ? -5.867 -1.085 2.227 1.00 98.25 81 PHE A N 1
ATOM 619 C CA . PHE A 1 81 ? -5.068 -0.724 1.060 1.00 98.25 81 PHE A CA 1
ATOM 620 C C . PHE A 1 81 ? -3.572 -0.817 1.341 1.00 98.25 81 PHE A C 1
ATOM 622 O O . PHE A 1 81 ? -2.851 -1.308 0.486 1.00 98.25 81 PHE A O 1
ATOM 629 N N . HIS A 1 82 ? -3.096 -0.450 2.532 1.00 98.56 82 HIS A N 1
ATOM 630 C CA . HIS A 1 82 ? -1.677 -0.571 2.877 1.00 98.56 82 HIS A CA 1
ATOM 631 C C . HIS A 1 82 ? -1.194 -2.025 2.850 1.00 98.56 82 HIS A C 1
ATOM 633 O O . HIS A 1 82 ? -0.102 -2.305 2.352 1.00 98.56 82 HIS A O 1
ATOM 639 N N . ARG A 1 83 ? -2.037 -2.958 3.313 1.00 98.56 83 ARG A N 1
ATOM 640 C CA . ARG A 1 83 ? -1.770 -4.401 3.228 1.00 98.56 83 ARG A CA 1
ATOM 641 C C . ARG A 1 83 ? -1.787 -4.892 1.784 1.00 98.56 83 ARG A C 1
ATOM 643 O O . ARG A 1 83 ? -0.880 -5.612 1.383 1.00 98.56 83 ARG A O 1
ATOM 650 N N . ILE A 1 84 ? -2.793 -4.493 1.004 1.00 98.56 84 ILE A N 1
ATOM 651 C CA . ILE A 1 84 ? -2.934 -4.904 -0.399 1.00 98.56 84 ILE A CA 1
ATOM 652 C C . ILE A 1 84 ? -1.760 -4.384 -1.231 1.00 98.56 84 ILE A C 1
ATOM 654 O O . ILE A 1 84 ? -1.156 -5.159 -1.970 1.00 98.56 84 ILE A O 1
ATOM 658 N N . THR A 1 85 ? -1.398 -3.105 -1.102 1.00 98.56 85 THR A N 1
ATOM 659 C CA . THR A 1 85 ? -0.263 -2.537 -1.838 1.00 98.56 85 THR A CA 1
ATOM 660 C C . THR A 1 85 ? 1.052 -3.155 -1.389 1.00 98.56 85 THR A C 1
ATOM 662 O O . THR A 1 85 ? 1.855 -3.500 -2.247 1.00 98.56 85 THR A O 1
ATOM 665 N N . GLY A 1 86 ? 1.241 -3.394 -0.087 1.00 98.44 86 GLY A N 1
ATOM 666 C CA . GLY A 1 86 ? 2.420 -4.094 0.430 1.00 98.44 86 GLY A CA 1
ATOM 667 C C . GLY A 1 86 ? 2.565 -5.489 -0.172 1.00 98.44 86 GLY A C 1
ATOM 668 O O . GLY A 1 86 ? 3.590 -5.794 -0.773 1.00 98.44 86 GLY A O 1
ATOM 669 N N . ALA A 1 87 ? 1.506 -6.302 -0.112 1.00 98.50 87 ALA A N 1
ATOM 670 C CA . ALA A 1 87 ? 1.498 -7.639 -0.703 1.00 98.50 87 ALA A CA 1
ATOM 671 C C . ALA A 1 87 ? 1.727 -7.607 -2.222 1.00 98.50 87 ALA A C 1
ATOM 673 O O . ALA A 1 87 ? 2.517 -8.392 -2.738 1.00 98.50 87 ALA A O 1
ATOM 674 N N . THR A 1 88 ? 1.081 -6.680 -2.934 1.00 97.62 88 THR A N 1
ATOM 675 C CA . THR A 1 88 ? 1.226 -6.531 -4.392 1.00 97.62 88 THR A CA 1
ATOM 676 C C . THR A 1 88 ? 2.666 -6.187 -4.775 1.00 97.62 88 THR A C 1
ATOM 678 O O . THR A 1 88 ? 3.224 -6.804 -5.680 1.00 97.62 88 THR A O 1
ATOM 681 N N . LEU A 1 89 ? 3.291 -5.242 -4.065 1.00 98.06 89 LEU A N 1
ATOM 682 C CA . LEU A 1 89 ? 4.684 -4.853 -4.294 1.00 98.06 89 LEU A CA 1
ATOM 683 C C . LEU A 1 89 ? 5.644 -6.000 -3.968 1.00 98.06 89 LEU A C 1
ATOM 685 O O . LEU A 1 89 ? 6.534 -6.288 -4.767 1.00 98.06 89 LEU A O 1
ATOM 689 N N . SER A 1 90 ? 5.443 -6.694 -2.843 1.00 98.25 90 SER A N 1
ATOM 690 C CA . SER A 1 90 ? 6.250 -7.864 -2.481 1.00 98.25 90 SER A CA 1
ATOM 691 C C . SER A 1 90 ? 6.151 -8.961 -3.538 1.00 98.25 90 SER A C 1
ATOM 693 O O . SER A 1 90 ? 7.181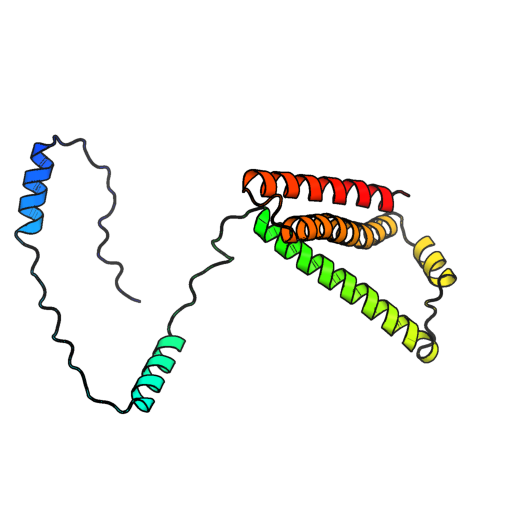 -9.451 -3.997 1.00 98.25 90 SER A O 1
ATOM 695 N N . VAL A 1 91 ? 4.937 -9.314 -3.973 1.00 98.00 91 VAL A N 1
ATOM 696 C CA . VAL A 1 91 ? 4.732 -10.298 -5.047 1.00 98.00 91 VAL A CA 1
ATOM 697 C C . VAL A 1 91 ? 5.430 -9.847 -6.324 1.00 98.00 91 VAL A C 1
ATOM 699 O O . VAL A 1 91 ? 6.119 -10.657 -6.930 1.00 98.00 91 VAL A O 1
ATOM 702 N N . GLY A 1 92 ? 5.322 -8.572 -6.708 1.00 96.69 92 GLY A N 1
ATOM 703 C CA . GLY A 1 92 ? 6.006 -8.036 -7.886 1.00 96.69 92 GLY A CA 1
ATOM 704 C C . GLY A 1 92 ? 7.526 -8.210 -7.826 1.00 96.69 92 GLY A C 1
ATOM 705 O O . GLY A 1 92 ? 8.120 -8.727 -8.772 1.00 96.69 92 GLY A O 1
ATOM 706 N N . VAL A 1 93 ? 8.152 -7.848 -6.702 1.00 96.88 93 VAL A N 1
ATOM 707 C CA . VAL A 1 93 ? 9.606 -7.982 -6.507 1.00 96.88 93 VAL A CA 1
ATOM 708 C C . VAL A 1 93 ? 10.039 -9.448 -6.527 1.00 96.88 93 VAL A C 1
ATOM 710 O O . VAL A 1 93 ? 10.977 -9.797 -7.245 1.00 96.88 93 VAL A O 1
ATOM 713 N N . TYR A 1 94 ? 9.353 -10.321 -5.785 1.00 98.19 94 TYR A N 1
ATOM 714 C CA . TYR A 1 94 ? 9.710 -11.741 -5.730 1.00 98.19 94 TYR A CA 1
ATOM 715 C C . TYR A 1 94 ? 9.455 -12.460 -7.054 1.00 98.19 94 TYR A C 1
ATOM 717 O O . TYR A 1 94 ? 10.295 -13.247 -7.485 1.00 98.19 94 TYR A O 1
ATOM 725 N N . ALA A 1 95 ? 8.335 -12.176 -7.721 1.00 97.19 95 ALA A N 1
ATOM 726 C CA . ALA A 1 95 ? 8.017 -12.762 -9.017 1.00 97.19 95 ALA A CA 1
ATOM 727 C C . ALA A 1 95 ? 9.027 -12.327 -10.081 1.00 97.19 95 ALA A C 1
ATOM 729 O O . ALA A 1 95 ? 9.531 -13.176 -10.811 1.00 97.19 95 ALA A O 1
ATOM 730 N N . PHE A 1 96 ? 9.372 -11.035 -10.139 1.00 95.81 96 PHE A N 1
ATOM 731 C CA . PHE A 1 96 ? 10.388 -10.548 -11.069 1.00 95.81 96 PHE A CA 1
ATOM 732 C C . PHE A 1 96 ? 11.762 -11.159 -10.775 1.00 95.81 96 PHE A C 1
ATOM 734 O O . PHE A 1 96 ? 12.413 -11.647 -11.693 1.00 95.81 96 PHE A O 1
ATOM 741 N N . GLY A 1 97 ? 12.181 -11.206 -9.506 1.00 96.50 97 GLY A N 1
ATOM 742 C CA . GLY A 1 97 ? 13.456 -11.813 -9.116 1.00 96.50 97 GLY A CA 1
ATOM 743 C C . GLY A 1 97 ? 13.542 -13.303 -9.460 1.00 96.50 97 GLY A C 1
ATOM 744 O O . GLY A 1 97 ? 14.545 -13.754 -10.012 1.00 96.50 97 GLY A O 1
ATOM 745 N N . ALA A 1 98 ? 12.476 -14.064 -9.201 1.00 97.06 98 ALA A N 1
ATOM 746 C CA . ALA A 1 98 ? 12.405 -15.479 -9.558 1.00 97.06 98 ALA A CA 1
ATOM 747 C C . ALA A 1 98 ? 12.382 -15.690 -11.081 1.00 97.06 98 ALA A C 1
ATOM 749 O O . ALA A 1 98 ? 13.095 -16.554 -11.592 1.00 97.06 98 ALA A O 1
ATOM 750 N N . ALA A 1 99 ? 11.610 -14.883 -11.814 1.00 96.31 99 ALA A N 1
ATOM 751 C CA . ALA A 1 99 ? 11.566 -14.938 -13.272 1.00 96.31 99 ALA A CA 1
ATOM 752 C C . ALA A 1 99 ? 12.935 -14.614 -13.882 1.00 96.31 99 ALA A C 1
ATOM 754 O O . ALA A 1 99 ? 13.380 -15.328 -14.775 1.00 96.31 99 ALA A O 1
ATOM 755 N N . TYR A 1 100 ? 13.627 -13.599 -13.361 1.00 95.69 100 TYR A N 1
ATOM 756 C CA . TYR A 1 100 ? 14.973 -13.227 -13.795 1.00 95.69 100 TYR A CA 1
ATOM 757 C C . TYR A 1 100 ? 15.986 -14.354 -13.560 1.00 95.69 100 TYR A C 1
ATOM 759 O O . TYR A 1 100 ? 16.813 -14.626 -14.426 1.00 95.69 100 TYR A O 1
ATOM 767 N N . LEU A 1 101 ? 15.894 -15.057 -12.427 1.00 95.75 101 LEU A N 1
ATOM 768 C CA . LEU A 1 101 ? 16.776 -16.185 -12.113 1.00 95.75 101 LEU A CA 1
ATOM 769 C C . LEU A 1 101 ? 16.577 -17.378 -13.064 1.00 95.75 101 LEU A C 1
ATOM 771 O O . LEU A 1 101 ? 17.548 -18.022 -13.456 1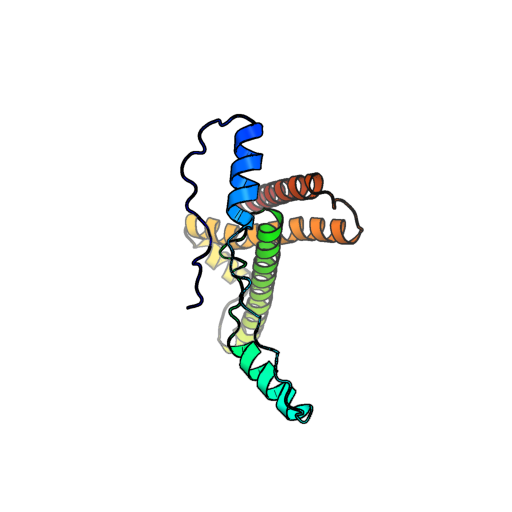.00 95.75 101 LEU A O 1
ATOM 775 N N . ILE A 1 102 ? 15.329 -17.680 -13.428 1.00 96.88 102 ILE A N 1
ATOM 776 C CA . ILE A 1 102 ? 14.984 -18.835 -14.273 1.00 96.88 102 ILE A CA 1
ATOM 777 C C . ILE A 1 102 ? 15.098 -18.496 -15.772 1.00 96.88 102 ILE A C 1
ATOM 779 O O . ILE A 1 102 ? 15.245 -19.395 -16.602 1.00 96.88 102 ILE A O 1
ATOM 783 N N . ALA A 1 103 ? 15.084 -17.210 -16.136 1.00 96.12 103 ALA A N 1
ATOM 784 C CA . ALA A 1 103 ? 15.064 -16.735 -17.517 1.00 96.12 103 ALA A CA 1
ATOM 785 C C . ALA A 1 103 ? 16.098 -17.395 -18.455 1.00 96.12 103 ALA A C 1
ATOM 787 O O . ALA A 1 103 ? 15.684 -17.835 -19.531 1.00 96.12 103 ALA A O 1
ATOM 788 N N . PRO A 1 104 ? 17.381 -17.588 -18.075 1.00 94.38 104 PRO A N 1
ATOM 789 C CA . PRO A 1 104 ? 18.362 -18.235 -18.951 1.00 94.38 104 PRO A CA 1
ATOM 790 C C . PRO A 1 104 ? 18.019 -19.690 -19.291 1.00 94.38 104 PRO A C 1
ATOM 792 O O . PRO A 1 104 ? 18.341 -20.161 -20.378 1.00 94.38 104 PRO A O 1
ATOM 795 N N . MET A 1 105 ? 17.345 -20.405 -18.384 1.00 95.50 105 MET A N 1
ATOM 796 C CA . MET A 1 105 ? 16.951 -21.804 -18.594 1.00 95.50 105 MET A CA 1
ATOM 797 C C . MET A 1 105 ? 15.770 -21.935 -19.558 1.00 95.50 105 MET A C 1
ATOM 799 O O . MET A 1 105 ? 15.637 -22.951 -20.235 1.00 95.50 105 MET A O 1
ATOM 803 N N . LEU A 1 106 ? 14.908 -20.917 -19.608 1.00 95.62 106 LEU A N 1
ATOM 804 C CA . LEU A 1 106 ? 13.717 -20.881 -20.461 1.00 95.62 106 LEU A CA 1
ATOM 805 C C . LEU A 1 106 ? 13.941 -20.091 -21.759 1.00 95.62 106 LEU A C 1
ATOM 807 O O . LEU A 1 106 ? 13.025 -19.988 -22.572 1.00 95.62 106 LEU A O 1
ATOM 811 N N . GLY A 1 107 ? 15.136 -19.520 -21.950 1.00 93.69 107 GLY A N 1
ATOM 812 C CA . GLY A 1 107 ? 15.445 -18.638 -23.076 1.00 93.69 107 GLY A CA 1
ATOM 813 C C . GLY A 1 107 ? 14.677 -17.311 -23.046 1.00 93.69 107 GLY A C 1
ATOM 814 O O . GLY A 1 107 ? 14.400 -16.740 -24.097 1.00 93.69 107 GLY A O 1
ATOM 815 N N . TRP A 1 108 ? 14.276 -16.831 -21.865 1.00 94.62 108 TRP A N 1
ATOM 816 C CA . TRP A 1 108 ? 13.597 -15.542 -21.715 1.00 94.62 108 TRP A CA 1
ATOM 817 C C . TRP A 1 108 ? 14.598 -14.388 -21.662 1.00 94.62 108 TRP A C 1
ATOM 819 O O . TRP A 1 108 ? 15.606 -14.455 -20.964 1.00 94.62 108 TRP A O 1
ATOM 829 N N . HIS A 1 109 ? 14.261 -13.290 -22.336 1.00 92.88 109 HIS A N 1
ATOM 830 C CA . HIS A 1 109 ? 15.065 -12.070 -22.376 1.00 92.88 109 HIS A CA 1
ATOM 831 C C . HIS A 1 109 ? 14.491 -11.010 -21.431 1.00 92.88 109 HIS A C 1
ATOM 833 O O . HIS A 1 109 ? 13.645 -10.199 -21.814 1.00 92.88 109 HIS A O 1
ATOM 839 N N . LEU A 1 110 ? 14.915 -11.057 -20.164 1.00 93.62 110 LEU A N 1
ATOM 840 C CA . LEU A 1 110 ? 14.508 -10.114 -19.108 1.00 93.62 110 LEU A CA 1
ATOM 841 C C . LEU A 1 110 ? 15.569 -9.041 -18.820 1.00 93.62 110 LEU A C 1
ATOM 843 O O . LEU A 1 110 ? 15.529 -8.381 -17.781 1.00 93.62 110 LEU A O 1
ATOM 847 N N . GLU A 1 111 ? 16.527 -8.852 -19.723 1.00 92.44 111 GLU A N 1
ATOM 848 C CA . GLU A 1 111 ? 17.531 -7.802 -19.608 1.00 92.44 111 GLU A CA 1
ATOM 849 C C . GLU A 1 111 ? 16.889 -6.420 -19.795 1.00 92.44 111 GLU A C 1
ATOM 851 O O . GLU A 1 111 ? 15.926 -6.243 -20.549 1.00 92.44 111 GLU A O 1
ATOM 856 N N . SER A 1 112 ? 17.460 -5.402 -19.146 1.00 91.88 112 SER A N 1
ATOM 857 C CA . SER A 1 112 ? 16.905 -4.043 -19.144 1.00 91.88 112 SER A CA 1
ATOM 858 C C . SER A 1 112 ? 16.681 -3.472 -20.548 1.00 91.88 112 SER A C 1
ATOM 860 O O . SER A 1 112 ? 15.700 -2.765 -20.762 1.00 91.88 112 SER A O 1
ATOM 862 N N . ALA A 1 113 ? 17.550 -3.793 -21.515 1.00 94.38 113 ALA A N 1
ATOM 863 C CA . ALA A 1 113 ? 17.408 -3.344 -22.902 1.00 94.38 113 ALA A CA 1
ATOM 864 C C . ALA A 1 113 ? 16.164 -3.945 -23.578 1.00 94.38 113 ALA A C 1
ATOM 866 O O . ALA A 1 113 ? 15.379 -3.216 -24.189 1.00 94.38 113 ALA A O 1
ATOM 867 N N . THR A 1 114 ? 15.948 -5.253 -23.418 1.00 94.62 114 THR A N 1
ATOM 868 C CA . THR A 1 114 ? 14.801 -5.973 -23.986 1.00 94.62 114 THR A CA 1
ATOM 869 C C . THR A 1 114 ? 13.493 -5.501 -23.359 1.00 94.62 114 THR A C 1
ATOM 871 O O . THR A 1 114 ? 12.517 -5.238 -24.069 1.00 94.62 114 THR A O 1
ATOM 874 N N . LEU A 1 115 ? 13.480 -5.309 -22.037 1.00 94.19 115 LEU A N 1
ATOM 875 C CA . LEU A 1 115 ? 12.325 -4.775 -21.313 1.00 94.19 115 LEU A CA 1
ATOM 876 C C . LEU A 1 115 ? 12.004 -3.334 -21.725 1.00 94.19 115 LEU A C 1
ATOM 878 O O . LEU A 1 115 ? 10.840 -3.019 -21.969 1.00 94.19 115 LEU A O 1
ATOM 882 N N . ALA A 1 116 ? 13.013 -2.469 -21.858 1.00 94.94 116 ALA A N 1
ATOM 883 C CA . ALA A 1 116 ? 12.822 -1.087 -22.292 1.00 94.94 116 ALA A CA 1
ATOM 884 C C . ALA A 1 116 ? 12.266 -1.010 -23.720 1.00 94.94 116 ALA A C 1
ATOM 886 O O . ALA A 1 116 ? 11.309 -0.274 -23.963 1.00 94.94 116 ALA A O 1
ATOM 887 N N . ALA A 1 117 ? 12.807 -1.803 -24.650 1.00 95.69 117 ALA A N 1
ATOM 888 C CA . ALA A 1 117 ? 12.306 -1.877 -26.021 1.00 95.69 117 ALA A CA 1
ATOM 889 C C . ALA A 1 117 ? 10.863 -2.411 -26.074 1.00 95.69 117 ALA A C 1
ATOM 891 O O . ALA A 1 117 ? 10.011 -1.834 -26.754 1.00 95.69 117 ALA A O 1
ATOM 892 N N . SER A 1 118 ? 10.566 -3.460 -25.299 1.00 94.44 118 SER A N 1
ATOM 893 C CA . SER A 1 118 ? 9.217 -4.032 -25.187 1.00 94.44 118 SER A CA 1
ATOM 894 C C . SER A 1 118 ? 8.221 -3.035 -24.596 1.00 94.44 118 SER A C 1
ATOM 896 O O . SER A 1 118 ? 7.095 -2.926 -25.064 1.00 94.44 118 SER A O 1
ATOM 898 N N . PHE A 1 119 ? 8.629 -2.257 -23.594 1.00 95.31 119 PHE A N 1
ATOM 899 C CA . PHE A 1 119 ? 7.794 -1.199 -23.034 1.00 95.31 119 PHE A CA 1
ATOM 900 C C . PHE A 1 119 ? 7.602 -0.040 -24.026 1.00 95.31 119 PHE A C 1
ATOM 902 O O . PHE A 1 119 ? 6.510 0.523 -24.132 1.00 95.31 119 PHE A O 1
ATOM 909 N N . ALA A 1 120 ? 8.639 0.310 -24.790 1.00 95.56 120 ALA A N 1
ATOM 910 C CA . ALA A 1 120 ? 8.593 1.381 -25.780 1.00 95.56 120 ALA A CA 1
ATOM 911 C C . ALA A 1 120 ? 7.651 1.072 -26.955 1.00 95.56 120 ALA A C 1
ATOM 913 O O . ALA A 1 120 ? 7.062 2.007 -27.504 1.00 95.56 120 ALA A O 1
ATOM 914 N N . SER A 1 121 ? 7.453 -0.200 -27.306 1.00 96.69 121 SER A N 1
ATOM 915 C CA . SER A 1 121 ? 6.538 -0.610 -28.380 1.00 96.69 121 SER A CA 1
ATOM 916 C C . SER A 1 121 ? 5.056 -0.597 -27.977 1.00 96.69 121 SER A C 1
ATOM 918 O O . SER A 1 121 ? 4.185 -0.652 -28.844 1.00 96.69 121 SER A O 1
ATOM 920 N N . LEU A 1 122 ? 4.743 -0.472 -26.681 1.00 96.88 122 LEU A N 1
ATOM 921 C CA . LEU A 1 122 ? 3.364 -0.441 -26.196 1.00 96.88 122 LEU A CA 1
ATOM 922 C C . LEU A 1 122 ? 2.604 0.823 -26.651 1.00 96.88 122 LEU A C 1
ATOM 924 O O . LEU A 1 122 ? 3.187 1.915 -26.734 1.00 96.88 122 LEU A O 1
ATOM 928 N N . PRO A 1 123 ? 1.275 0.728 -26.862 1.00 97.56 123 PRO A N 1
ATOM 929 C CA . PRO A 1 123 ? 0.443 1.902 -27.090 1.00 97.56 123 PRO A CA 1
ATOM 930 C C . PRO A 1 123 ? 0.457 2.820 -25.861 1.00 97.56 123 PRO A C 1
ATOM 932 O O . PRO A 1 123 ? 0.626 2.368 -24.726 1.00 97.56 123 PRO A O 1
ATOM 935 N N . ILE A 1 124 ? 0.238 4.122 -26.078 1.00 96.19 124 ILE A N 1
ATOM 936 C CA . ILE A 1 124 ? 0.324 5.144 -25.021 1.00 96.19 124 ILE A CA 1
ATOM 937 C C . ILE A 1 124 ? -0.548 4.814 -23.804 1.00 96.19 124 ILE A C 1
ATOM 939 O O . ILE A 1 124 ? -0.103 4.960 -22.668 1.00 96.19 124 ILE A O 1
ATOM 943 N N . PHE A 1 125 ? -1.753 4.288 -24.039 1.00 96.06 125 PHE A N 1
ATOM 944 C CA . PHE A 1 125 ? -2.657 3.880 -22.971 1.00 96.06 125 PHE A CA 1
ATOM 945 C C . PHE A 1 125 ? -2.038 2.781 -22.099 1.00 96.06 125 PHE A C 1
ATOM 947 O O . PHE A 1 125 ? -1.973 2.937 -20.886 1.00 96.06 125 PHE A O 1
ATOM 954 N N . ALA A 1 126 ? -1.488 1.725 -22.707 1.00 96.81 126 ALA A N 1
ATOM 955 C CA . ALA A 1 126 ? -0.848 0.637 -21.971 1.00 96.81 126 ALA A CA 1
ATOM 956 C C . ALA A 1 126 ? 0.381 1.115 -21.180 1.00 96.81 126 ALA A C 1
ATOM 958 O O . ALA A 1 126 ? 0.573 0.689 -20.042 1.00 96.81 126 ALA A O 1
ATOM 959 N N . LYS A 1 127 ? 1.172 2.045 -21.735 1.00 96.19 127 LYS A N 1
ATOM 960 C CA . LYS A 1 127 ? 2.303 2.661 -21.020 1.00 96.19 127 LYS A CA 1
ATOM 961 C C . LYS A 1 127 ? 1.839 3.396 -19.767 1.00 96.19 127 LYS A C 1
ATOM 963 O O . LYS A 1 127 ? 2.374 3.157 -18.688 1.00 96.19 127 LYS A O 1
ATOM 968 N N . ILE A 1 128 ? 0.831 4.261 -19.899 1.00 97.12 128 ILE A N 1
ATOM 969 C CA . ILE A 1 128 ? 0.279 5.025 -18.774 1.00 97.12 128 ILE A CA 1
ATOM 970 C C . ILE A 1 128 ? -0.325 4.078 -17.736 1.00 97.12 128 ILE A C 1
ATOM 972 O O . ILE A 1 128 ? -0.042 4.228 -16.548 1.00 97.12 128 ILE A O 1
ATOM 976 N N . SER A 1 129 ? -1.104 3.080 -18.158 1.00 96.75 129 SER A N 1
ATOM 977 C CA . SER A 1 129 ? -1.691 2.090 -17.252 1.00 96.75 129 SER A CA 1
ATOM 978 C C . SER A 1 129 ? -0.620 1.330 -16.477 1.00 96.75 129 SER A C 1
ATOM 980 O O . SER A 1 129 ? -0.704 1.261 -15.255 1.00 96.75 129 SER A O 1
ATOM 982 N N . LEU A 1 130 ? 0.413 0.813 -17.148 1.00 95.94 130 LEU A N 1
ATOM 983 C CA . LEU A 1 130 ? 1.469 0.047 -16.488 1.00 95.94 130 LEU A CA 1
ATOM 984 C C . LEU A 1 130 ? 2.306 0.925 -15.545 1.00 95.94 130 LEU A C 1
ATOM 986 O O . LEU A 1 130 ? 2.559 0.522 -14.409 1.00 95.94 130 LEU A O 1
ATOM 990 N N . LYS A 1 131 ? 2.650 2.158 -15.954 1.00 97.06 131 LYS A N 1
ATOM 991 C CA . LYS A 1 131 ? 3.301 3.133 -15.059 1.00 97.06 131 LYS A CA 1
ATOM 992 C C . LYS A 1 131 ? 2.429 3.435 -13.847 1.00 97.06 131 LYS A C 1
ATOM 994 O O . LYS A 1 131 ? 2.942 3.479 -12.739 1.00 97.06 131 LYS A O 1
ATOM 999 N N . THR A 1 132 ? 1.120 3.595 -14.028 1.00 97.38 132 THR A N 1
ATOM 1000 C CA . THR A 1 132 ? 0.190 3.904 -12.930 1.00 97.38 132 THR A CA 1
ATOM 1001 C C . THR A 1 132 ? 0.045 2.726 -11.967 1.00 97.38 132 THR A C 1
ATOM 1003 O O . THR A 1 132 ? 0.087 2.922 -10.752 1.00 97.38 132 THR A O 1
ATOM 1006 N N . LEU A 1 133 ? -0.068 1.503 -12.500 1.00 96.19 133 LEU A N 1
ATOM 1007 C CA . LEU A 1 133 ? -0.146 0.261 -11.726 1.00 96.19 133 LEU A CA 1
ATOM 1008 C C . LEU A 1 133 ? 1.121 -0.013 -10.914 1.00 96.19 133 LEU A C 1
ATOM 1010 O O . LEU A 1 133 ? 1.022 -0.637 -9.865 1.00 96.19 133 LEU A O 1
ATOM 1014 N N . ALA A 1 134 ? 2.287 0.454 -11.358 1.00 96.31 134 ALA A N 1
ATOM 1015 C CA . ALA A 1 134 ? 3.513 0.392 -10.567 1.00 96.31 134 ALA A CA 1
ATOM 1016 C C . ALA A 1 134 ? 3.629 1.576 -9.588 1.00 96.31 134 ALA A C 1
ATOM 1018 O O . ALA A 1 134 ? 3.897 1.385 -8.402 1.00 96.31 134 ALA A O 1
ATOM 1019 N N . ALA A 1 135 ? 3.399 2.801 -10.067 1.00 98.00 135 ALA A N 1
ATOM 1020 C CA . ALA A 1 135 ? 3.663 4.026 -9.320 1.00 98.00 135 ALA A CA 1
ATOM 1021 C C . ALA A 1 135 ? 2.701 4.230 -8.146 1.00 98.00 135 ALA A C 1
ATOM 1023 O O . ALA A 1 135 ? 3.155 4.505 -7.040 1.00 98.00 135 ALA A O 1
ATOM 1024 N N . TYR A 1 136 ? 1.388 4.086 -8.352 1.00 98.19 136 TYR A N 1
ATOM 1025 C CA . TYR A 1 136 ? 0.409 4.392 -7.306 1.00 98.19 136 TYR A CA 1
ATOM 1026 C C . TYR A 1 136 ? 0.496 3.472 -6.078 1.00 98.19 136 TYR A C 1
ATOM 1028 O O . TYR A 1 136 ? 0.554 4.000 -4.965 1.00 98.19 136 TYR A O 1
ATOM 1036 N N . PRO A 1 137 ? 0.540 2.125 -6.198 1.00 98.19 137 PRO A N 1
ATOM 1037 C CA . PRO A 1 137 ? 0.695 1.286 -5.013 1.00 98.19 137 PRO A CA 1
ATOM 1038 C C . PRO A 1 137 ? 2.027 1.537 -4.306 1.00 98.19 137 PRO A C 1
ATOM 1040 O O . PRO A 1 137 ? 2.042 1.528 -3.076 1.00 98.19 137 PRO A O 1
ATOM 1043 N N . PHE A 1 138 ? 3.107 1.812 -5.047 1.00 98.44 138 PHE A N 1
ATOM 1044 C CA . PHE A 1 138 ? 4.408 2.163 -4.477 1.00 98.44 138 PHE A CA 1
ATOM 1045 C C . PHE A 1 138 ? 4.338 3.450 -3.648 1.00 98.44 138 PHE A C 1
ATOM 1047 O O . PHE A 1 138 ? 4.606 3.421 -2.446 1.00 98.44 138 PHE A O 1
ATOM 1054 N N . THR A 1 139 ? 3.909 4.566 -4.244 1.00 98.56 139 THR A N 1
ATOM 1055 C CA . THR A 1 139 ? 3.868 5.855 -3.539 1.00 98.56 139 THR A CA 1
ATOM 1056 C C . THR A 1 139 ? 2.890 5.827 -2.373 1.00 98.56 139 THR A C 1
ATOM 1058 O O . THR A 1 139 ? 3.219 6.300 -1.284 1.00 98.56 139 THR A O 1
ATOM 1061 N N . TYR A 1 140 ? 1.716 5.219 -2.555 1.00 98.75 140 TYR A N 1
ATOM 1062 C CA . TYR A 1 140 ? 0.747 5.043 -1.482 1.00 98.75 140 TYR A CA 1
ATOM 1063 C C . TYR A 1 140 ? 1.324 4.235 -0.317 1.00 98.75 140 TYR A C 1
ATOM 1065 O O . TYR A 1 140 ? 1.185 4.642 0.840 1.00 98.75 140 TYR A O 1
ATOM 1073 N N . HIS A 1 141 ? 1.983 3.105 -0.599 1.00 98.75 141 HIS A N 1
ATOM 1074 C CA . HIS A 1 141 ? 2.568 2.267 0.442 1.00 98.75 141 HIS A CA 1
ATOM 1075 C C . HIS A 1 141 ? 3.668 3.008 1.210 1.00 98.75 141 HIS A C 1
ATOM 1077 O O . HIS A 1 141 ? 3.674 2.951 2.437 1.00 98.75 141 HIS A O 1
ATOM 1083 N N . CYS A 1 142 ? 4.530 3.761 0.521 1.00 98.56 142 CYS A N 1
ATOM 1084 C CA . CYS A 1 142 ? 5.585 4.556 1.151 1.00 98.56 142 CYS A CA 1
ATOM 1085 C C . CYS A 1 142 ? 5.026 5.676 2.040 1.00 98.56 142 CYS A C 1
ATOM 1087 O O . CYS A 1 142 ? 5.384 5.757 3.215 1.00 98.56 142 CYS A O 1
ATOM 1089 N N . TRP A 1 143 ? 4.117 6.512 1.526 1.00 98.69 143 TRP A N 1
ATOM 1090 C CA . TRP A 1 143 ? 3.550 7.617 2.310 1.00 98.69 143 TRP A CA 1
ATOM 1091 C C . TRP A 1 143 ? 2.717 7.122 3.490 1.00 98.69 143 TRP A C 1
ATOM 1093 O O . TRP A 1 143 ? 2.849 7.638 4.602 1.00 98.69 143 TRP A O 1
ATOM 1103 N N . ASN A 1 144 ? 1.891 6.093 3.280 1.00 98.50 144 ASN A N 1
ATOM 1104 C CA . ASN A 1 144 ? 1.126 5.518 4.378 1.00 98.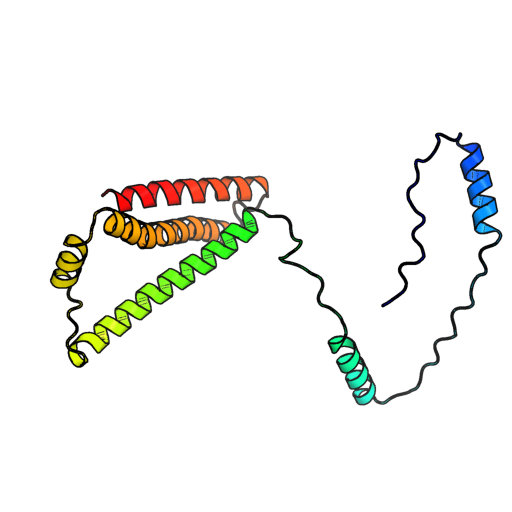50 144 ASN A CA 1
ATOM 1105 C C . ASN A 1 144 ? 2.032 4.762 5.365 1.00 98.50 144 ASN A C 1
ATOM 1107 O O . ASN A 1 144 ? 1.756 4.775 6.559 1.00 98.50 144 ASN A O 1
ATOM 1111 N N . GLY A 1 145 ? 3.139 4.176 4.901 1.00 98.44 145 GLY A N 1
ATOM 1112 C CA . GLY A 1 145 ? 4.178 3.590 5.750 1.00 98.44 145 GLY A CA 1
ATOM 1113 C C . GLY A 1 145 ? 4.828 4.625 6.669 1.00 98.44 145 GLY A C 1
ATOM 1114 O O . GLY A 1 145 ? 4.904 4.399 7.870 1.00 98.44 145 GLY A O 1
ATOM 1115 N N . ILE A 1 146 ? 5.191 5.806 6.152 1.00 98.50 146 ILE A N 1
ATOM 1116 C CA . ILE A 1 146 ? 5.692 6.920 6.981 1.00 98.50 146 ILE A CA 1
ATOM 1117 C C . ILE A 1 146 ? 4.658 7.311 8.042 1.00 98.50 146 ILE A C 1
ATOM 1119 O O . ILE A 1 146 ? 5.002 7.482 9.209 1.00 98.50 146 ILE A O 1
ATOM 1123 N N . ARG A 1 147 ? 3.379 7.415 7.665 1.00 97.88 147 ARG A N 1
ATOM 1124 C CA . ARG A 1 147 ? 2.294 7.683 8.620 1.00 97.88 147 ARG A CA 1
ATOM 1125 C C . ARG A 1 147 ? 2.204 6.609 9.710 1.00 97.88 147 ARG A C 1
ATOM 1127 O O . ARG A 1 147 ? 2.030 6.968 10.869 1.00 97.88 147 ARG A O 1
ATOM 1134 N N . HIS A 1 148 ? 2.353 5.329 9.365 1.00 97.94 148 HIS A N 1
ATOM 1135 C CA . HIS A 1 148 ? 2.412 4.237 10.342 1.00 97.94 148 HIS A CA 1
ATOM 1136 C C . HIS A 1 148 ? 3.638 4.339 11.261 1.00 97.94 148 HIS A C 1
ATOM 1138 O O . HIS A 1 148 ? 3.491 4.205 12.468 1.00 97.94 148 HIS A O 1
ATOM 1144 N N . LEU A 1 149 ? 4.813 4.689 10.737 1.00 98.50 149 LEU A N 1
ATOM 1145 C CA . LEU A 1 149 ? 6.003 4.903 11.568 1.00 98.50 149 LEU A CA 1
ATOM 1146 C C . LEU A 1 149 ? 5.829 6.082 12.538 1.00 98.50 149 LEU A C 1
ATOM 1148 O O . LEU A 1 149 ? 6.245 6.003 13.689 1.00 98.50 149 LEU A O 1
ATOM 1152 N N . VAL A 1 150 ? 5.168 7.167 12.115 1.00 98.12 150 VAL A N 1
ATOM 1153 C CA . VAL A 1 150 ? 4.799 8.274 13.018 1.00 98.12 150 VAL A CA 1
ATOM 1154 C C . VAL A 1 150 ? 3.860 7.775 14.118 1.00 98.12 150 VAL A C 1
ATOM 1156 O O . VAL A 1 150 ? 4.016 8.137 15.282 1.00 98.12 150 VAL A O 1
ATOM 1159 N N . TRP A 1 151 ? 2.901 6.925 13.769 1.00 97.56 151 TRP A N 1
ATOM 1160 C CA . TRP A 1 151 ? 1.983 6.305 14.717 1.00 97.56 151 TRP A CA 1
ATOM 1161 C C . TRP A 1 151 ? 2.677 5.393 15.731 1.00 97.56 151 TRP A C 1
ATOM 1163 O O . TRP A 1 151 ? 2.314 5.430 16.906 1.00 97.56 151 TRP A O 1
ATOM 1173 N N . ASP A 1 152 ? 3.719 4.670 15.325 1.00 98.00 152 ASP A N 1
ATOM 1174 C CA . ASP A 1 152 ? 4.511 3.811 16.214 1.00 98.00 152 ASP A CA 1
ATOM 1175 C C . ASP A 1 152 ? 5.271 4.608 17.290 1.00 98.00 152 ASP A C 1
ATOM 1177 O O . ASP A 1 152 ? 5.581 4.078 18.355 1.00 98.00 152 ASP A O 1
ATOM 1181 N N . THR A 1 153 ? 5.504 5.909 17.073 1.00 98.06 153 THR A N 1
ATOM 1182 C CA . THR A 1 153 ? 6.054 6.810 18.109 1.00 98.06 153 THR A CA 1
ATOM 1183 C C . THR A 1 153 ? 5.020 7.267 19.148 1.00 98.06 153 THR A C 1
ATOM 1185 O O . THR A 1 153 ? 5.364 7.976 20.092 1.00 98.06 153 THR A O 1
ATOM 1188 N N . GLY A 1 154 ? 3.743 6.910 18.974 1.00 96.50 154 GLY A N 1
ATOM 1189 C CA . GLY A 1 154 ? 2.626 7.405 19.784 1.00 96.50 154 GLY A CA 1
ATOM 1190 C C . GLY A 1 154 ? 2.088 8.778 19.355 1.00 96.50 154 GLY A C 1
ATOM 1191 O O . GLY A 1 154 ? 1.202 9.329 20.011 1.00 96.50 154 GLY A O 1
ATOM 1192 N N . ALA A 1 155 ? 2.583 9.345 18.250 1.00 96.81 155 ALA A N 1
ATOM 1193 C CA . ALA A 1 155 ? 2.144 10.635 17.724 1.00 96.81 155 ALA A CA 1
ATOM 1194 C C . ALA A 1 155 ? 0.922 10.522 16.787 1.00 96.81 155 ALA A C 1
ATOM 1196 O O . ALA A 1 155 ? 0.626 9.474 16.218 1.00 96.81 155 ALA A O 1
ATOM 1197 N N . ALA A 1 156 ? 0.218 11.644 16.585 1.00 95.19 156 ALA A N 1
ATOM 1198 C CA . ALA A 1 156 ? -0.886 11.791 15.622 1.00 95.19 156 ALA A CA 1
ATOM 1199 C C . ALA A 1 156 ? -2.058 10.787 15.775 1.00 95.19 156 ALA A C 1
ATOM 1201 O O . ALA A 1 156 ? -2.680 10.399 14.783 1.00 95.19 156 ALA A O 1
ATOM 1202 N N . MET A 1 157 ? -2.381 10.413 17.019 1.00 95.25 157 MET A N 1
ATOM 1203 C CA . MET A 1 157 ? -3.377 9.387 17.375 1.00 95.25 157 MET A CA 1
ATOM 1204 C C . MET A 1 157 ? -4.807 9.896 17.612 1.00 95.25 157 MET A C 1
ATOM 1206 O O . MET A 1 157 ? -5.723 9.097 17.796 1.00 95.25 157 MET A O 1
ATOM 1210 N N . THR A 1 158 ? -5.052 11.211 17.624 1.00 97.56 158 THR A N 1
ATOM 1211 C CA . THR A 1 158 ? -6.430 11.709 17.799 1.00 97.56 158 THR A CA 1
ATOM 1212 C C . THR A 1 158 ? -7.258 11.483 16.533 1.00 97.56 158 THR A C 1
ATOM 1214 O O . THR A 1 158 ? -6.738 11.594 15.424 1.00 97.56 158 THR A O 1
ATOM 1217 N N . ASN A 1 159 ? -8.572 11.263 16.662 1.00 96.00 159 ASN A N 1
ATOM 1218 C CA . ASN A 1 159 ? -9.462 11.046 15.507 1.00 96.00 159 ASN A CA 1
ATOM 1219 C C . ASN A 1 159 ? -9.322 12.133 14.426 1.00 96.00 159 ASN A C 1
ATOM 1221 O O . ASN A 1 159 ? -9.261 11.830 13.235 1.00 96.00 159 ASN A O 1
ATOM 1225 N N . LYS A 1 160 ? -9.213 13.405 14.837 1.00 97.44 160 LYS A N 1
ATOM 1226 C CA . LYS A 1 160 ? -9.010 14.529 13.913 1.00 97.44 160 LYS A CA 1
ATOM 1227 C C . LYS A 1 160 ? -7.677 14.409 13.169 1.00 97.44 160 LYS A C 1
ATOM 1229 O O . LYS A 1 160 ? -7.654 14.544 11.949 1.00 97.44 160 LYS A O 1
ATOM 12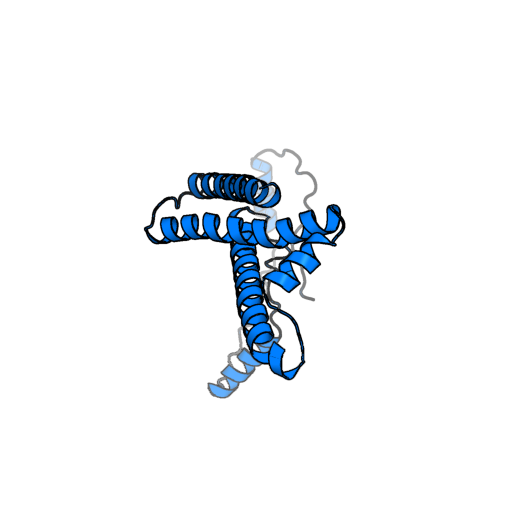34 N N . GLN A 1 161 ? -6.582 14.130 13.879 1.00 97.69 161 GLN A N 1
ATOM 1235 C CA . GLN A 1 161 ? -5.261 13.949 13.267 1.00 97.69 161 GLN A CA 1
ATOM 1236 C C . GLN A 1 161 ? -5.229 12.734 12.340 1.00 97.69 161 GLN A C 1
ATOM 1238 O O . GLN A 1 161 ? -4.706 12.831 11.235 1.00 97.69 161 GLN A O 1
ATOM 1243 N N . VAL A 1 162 ? -5.829 11.612 12.735 1.00 97.44 162 VAL A N 1
ATOM 1244 C CA . VAL A 1 162 ? -5.901 10.394 11.919 1.00 97.44 162 VAL A CA 1
ATOM 1245 C C . VAL A 1 162 ? -6.639 10.651 10.602 1.00 97.44 162 VAL A C 1
ATOM 1247 O O . VAL A 1 162 ? -6.180 10.194 9.555 1.00 97.44 162 VAL A O 1
ATOM 1250 N N . ILE A 1 163 ? -7.741 11.409 10.625 1.00 97.38 163 ILE A N 1
ATOM 1251 C CA . ILE A 1 163 ? -8.490 11.774 9.412 1.00 97.38 163 ILE A CA 1
ATOM 1252 C C . ILE A 1 163 ? -7.670 12.719 8.528 1.00 97.38 163 ILE A C 1
ATOM 1254 O O . ILE A 1 163 ? -7.542 12.466 7.331 1.00 97.38 163 ILE A O 1
ATOM 1258 N N . VAL A 1 164 ? -7.086 13.776 9.106 1.00 97.88 164 VAL A N 1
ATOM 1259 C CA . VAL A 1 164 ? -6.266 14.745 8.358 1.00 97.88 164 VAL A CA 1
ATOM 1260 C C . VAL A 1 164 ? -5.066 14.049 7.722 1.00 97.88 164 VAL A C 1
ATOM 1262 O O . VAL A 1 164 ? -4.890 14.132 6.512 1.00 97.88 164 VAL A O 1
ATOM 1265 N N . THR A 1 165 ? -4.294 13.297 8.510 1.00 97.88 165 THR A N 1
ATOM 1266 C CA . THR A 1 165 ? -3.133 12.538 8.017 1.00 97.88 165 THR A CA 1
ATOM 1267 C C . THR A 1 165 ? -3.518 11.487 6.976 1.00 97.88 165 THR A C 1
ATOM 1269 O O . THR A 1 165 ? -2.727 11.175 6.089 1.00 97.88 165 THR A O 1
ATOM 1272 N N . GLY A 1 166 ? -4.736 10.942 7.046 1.00 97.56 166 GLY A N 1
ATOM 1273 C CA . GLY A 1 166 ? -5.252 10.017 6.042 1.00 97.56 166 GLY A CA 1
ATOM 1274 C C . GLY A 1 166 ? -5.428 10.680 4.677 1.00 97.56 166 GLY A C 1
ATOM 1275 O O . GLY A 1 166 ? -4.894 10.199 3.679 1.00 97.56 166 GLY A O 1
ATOM 1276 N N . TRP A 1 167 ? -6.116 11.822 4.634 1.00 98.31 167 TRP A N 1
ATOM 1277 C CA . TRP A 1 167 ? -6.320 12.563 3.387 1.00 98.31 167 TRP A CA 1
ATOM 1278 C C . TRP A 1 167 ? -5.030 13.179 2.841 1.00 98.31 167 TRP A C 1
ATOM 1280 O O . TRP A 1 167 ? -4.822 13.154 1.628 1.00 98.31 167 TRP A O 1
ATOM 1290 N N . THR A 1 168 ? -4.129 13.666 3.704 1.00 98.12 168 THR A N 1
ATOM 1291 C CA . THR A 1 168 ? -2.819 14.165 3.252 1.00 98.12 168 THR A CA 1
ATOM 1292 C C . THR A 1 168 ? -1.990 13.054 2.611 1.00 98.12 168 THR A C 1
ATOM 1294 O O . THR A 1 168 ? -1.404 13.272 1.556 1.00 98.12 168 THR A O 1
ATOM 1297 N N . THR A 1 169 ? -1.999 11.848 3.185 1.00 98.31 169 THR A N 1
ATOM 1298 C CA . THR A 1 169 ? -1.323 10.669 2.617 1.00 98.31 169 THR A CA 1
ATOM 1299 C C . THR A 1 169 ? -1.847 10.338 1.219 1.00 98.31 169 THR A C 1
ATOM 1301 O O . THR A 1 169 ? -1.053 10.110 0.310 1.00 98.31 169 THR A O 1
ATOM 1304 N N . ILE A 1 170 ? -3.171 10.352 1.022 1.00 98.44 170 ILE A N 1
ATOM 1305 C CA . ILE A 1 170 ? -3.788 10.105 -0.293 1.00 98.44 170 ILE A CA 1
ATOM 1306 C C . ILE A 1 170 ? -3.358 11.179 -1.302 1.00 98.44 170 ILE A C 1
ATOM 1308 O O . ILE A 1 170 ? -2.980 10.851 -2.428 1.00 98.44 170 ILE A O 1
ATOM 1312 N N . GLY A 1 171 ? -3.372 12.453 -0.898 1.00 98.50 171 GLY A N 1
ATOM 1313 C CA . GLY A 1 171 ? -2.931 13.564 -1.742 1.00 98.50 171 GLY A CA 1
ATOM 1314 C C . GLY A 1 171 ? -1.465 13.435 -2.165 1.00 98.50 171 GLY A C 1
ATOM 1315 O O . GLY A 1 171 ? -1.165 13.476 -3.357 1.00 98.50 171 GLY A O 1
ATOM 1316 N N . LEU A 1 172 ? -0.563 13.197 -1.208 1.00 98.62 172 LEU A N 1
ATOM 1317 C CA . LEU A 1 172 ? 0.869 13.011 -1.467 1.00 98.62 172 LEU A CA 1
ATOM 1318 C C . LEU A 1 172 ? 1.136 11.806 -2.374 1.00 98.62 172 LEU A C 1
ATOM 1320 O O . LEU A 1 172 ? 1.899 11.918 -3.336 1.00 98.62 172 LEU A O 1
ATOM 1324 N N . ALA A 1 173 ? 0.473 10.677 -2.119 1.00 98.50 173 ALA A N 1
ATOM 1325 C CA . ALA A 1 173 ? 0.577 9.481 -2.949 1.00 98.50 173 ALA A CA 1
ATOM 1326 C C . ALA A 1 173 ? 0.122 9.734 -4.389 1.00 98.50 173 ALA A C 1
ATOM 1328 O O . ALA A 1 173 ? 0.804 9.322 -5.326 1.00 98.50 173 ALA A O 1
ATOM 1329 N N . THR A 1 174 ? -0.981 10.461 -4.569 1.00 98.38 174 THR A N 1
ATOM 1330 C CA . THR A 1 174 ? -1.524 10.783 -5.894 1.00 98.38 174 THR A CA 1
ATOM 1331 C C . THR A 1 174 ? -0.593 11.716 -6.664 1.00 98.38 174 THR A C 1
ATOM 1333 O O . THR A 1 174 ? -0.240 11.418 -7.801 1.00 98.38 174 THR A O 1
ATOM 1336 N N . VAL A 1 175 ? -0.135 12.810 -6.045 1.00 98.56 175 VAL A N 1
ATOM 1337 C CA . VAL A 1 175 ? 0.772 13.774 -6.697 1.00 98.56 175 VAL A CA 1
ATOM 1338 C C . VAL A 1 175 ? 2.095 13.113 -7.083 1.00 98.56 175 VAL A C 1
ATOM 1340 O O . VAL A 1 175 ? 2.546 13.255 -8.218 1.00 98.56 175 VAL A O 1
ATOM 1343 N N . SER A 1 176 ? 2.696 12.346 -6.171 1.00 98.38 176 SER A N 1
ATOM 1344 C CA . SER A 1 176 ? 3.943 11.627 -6.463 1.00 98.38 176 SER A CA 1
ATOM 1345 C C . SER A 1 176 ? 3.758 10.530 -7.516 1.00 98.38 176 SER A C 1
ATOM 1347 O O . SER A 1 176 ? 4.628 10.365 -8.368 1.00 98.38 176 SER A O 1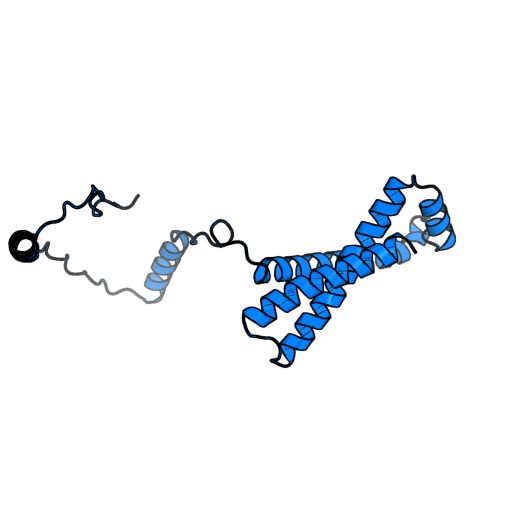
ATOM 1349 N N . ALA A 1 177 ? 2.622 9.826 -7.534 1.00 98.25 177 ALA A N 1
ATOM 1350 C CA . ALA A 1 177 ? 2.331 8.848 -8.581 1.00 98.25 177 ALA A CA 1
ATOM 1351 C C . ALA A 1 177 ? 2.199 9.514 -9.954 1.00 98.25 177 ALA A C 1
ATOM 1353 O O . ALA A 1 177 ? 2.793 9.037 -10.915 1.00 98.25 177 ALA A O 1
ATOM 1354 N N . LEU A 1 178 ? 1.475 10.634 -10.048 1.00 98.06 178 LEU A N 1
ATOM 1355 C CA . LEU A 1 178 ? 1.348 11.388 -11.298 1.00 98.06 178 LEU A CA 1
ATOM 1356 C C . LEU A 1 178 ? 2.715 11.874 -11.790 1.00 98.06 178 LEU A C 1
ATOM 1358 O O . LEU A 1 178 ? 3.022 11.714 -12.968 1.00 98.06 178 LEU A O 1
ATOM 1362 N N . ALA A 1 179 ? 3.564 12.382 -10.892 1.00 97.81 179 ALA A N 1
ATOM 1363 C CA . ALA A 1 179 ? 4.928 12.767 -11.243 1.00 97.81 179 ALA A CA 1
ATOM 1364 C C . ALA A 1 179 ? 5.714 11.588 -11.849 1.00 97.81 179 ALA A C 1
ATOM 1366 O O . ALA A 1 179 ? 6.298 11.733 -12.916 1.00 97.81 179 ALA A O 1
ATOM 1367 N N . LEU A 1 180 ? 5.661 10.400 -11.237 1.00 97.19 180 LEU A N 1
ATOM 1368 C CA . LEU A 1 180 ? 6.322 9.195 -11.762 1.00 97.19 180 LEU A CA 1
ATOM 1369 C C . LEU A 1 180 ? 5.718 8.697 -13.086 1.00 97.19 180 LEU A C 1
ATOM 1371 O O . LEU A 1 180 ? 6.420 8.129 -13.922 1.00 97.19 180 LEU A O 1
ATOM 1375 N N . VAL A 1 181 ? 4.414 8.886 -13.291 1.00 97.31 181 VAL A N 1
ATOM 1376 C CA . VAL A 1 181 ? 3.724 8.476 -14.522 1.00 97.31 181 VAL A CA 1
ATOM 1377 C C . VAL A 1 181 ? 4.078 9.384 -15.701 1.00 97.31 181 VAL A C 1
ATOM 1379 O O . VAL A 1 181 ? 4.167 8.884 -16.824 1.00 97.31 181 VAL A O 1
ATOM 1382 N N . PHE A 1 182 ? 4.316 10.676 -15.472 1.00 94.06 182 PHE A N 1
ATOM 1383 C CA . PHE A 1 182 ? 4.577 11.651 -16.540 1.00 94.06 182 PHE A CA 1
ATOM 1384 C C . PHE A 1 182 ? 6.043 12.069 -16.703 1.00 94.06 182 PHE A C 1
ATOM 1386 O O . PHE A 1 182 ? 6.358 12.694 -17.713 1.00 94.06 182 PHE A O 1
ATOM 1393 N N . MET A 1 183 ? 6.920 11.705 -15.764 1.00 90.12 183 MET A N 1
ATOM 1394 C CA . MET A 1 183 ? 8.378 11.783 -15.929 1.00 90.12 183 MET A CA 1
ATOM 1395 C C . MET A 1 183 ? 8.894 10.791 -16.973 1.00 90.12 183 MET A C 1
ATOM 1397 O O . MET A 1 183 ? 8.313 9.680 -17.086 1.00 90.12 183 MET A O 1
#